Protein AF-A0A9E1USK6-F1 (afdb_monomer_lite)

pLDDT: mean 81.8, std 14.6, range [41.97, 98.38]

Structure (mmCIF, N/CA/C/O backbone):
data_AF-A0A9E1USK6-F1
#
_entry.id   AF-A0A9E1USK6-F1
#
loop_
_atom_site.group_PDB
_atom_site.id
_atom_site.type_symbol
_atom_site.label_atom_id
_atom_site.label_alt_id
_atom_site.label_comp_id
_atom_site.label_asym_id
_atom_site.label_entity_id
_atom_site.label_seq_id
_atom_site.pdbx_PDB_ins_code
_atom_site.Cartn_x
_atom_site.Cartn_y
_atom_site.Cartn_z
_atom_site.occupancy
_atom_site.B_iso_or_equiv
_atom_site.auth_seq_id
_atom_site.auth_comp_id
_atom_site.auth_asym_id
_atom_site.auth_atom_id
_atom_site.pdbx_PDB_model_num
ATOM 1 N N . MET A 1 1 ? -12.932 9.651 -9.137 1.00 64.38 1 MET A N 1
ATOM 2 C CA . MET A 1 1 ? -11.648 9.084 -8.687 1.00 64.38 1 MET A CA 1
ATOM 3 C C . MET A 1 1 ? -11.483 9.570 -7.269 1.00 64.38 1 MET A C 1
ATOM 5 O O . MET A 1 1 ? -11.614 10.764 -7.058 1.00 64.38 1 MET A O 1
ATOM 9 N N . GLU A 1 2 ? -11.344 8.671 -6.304 1.00 73.81 2 GLU A N 1
ATOM 10 C CA . GLU A 1 2 ? -11.172 9.073 -4.908 1.00 73.81 2 GLU A CA 1
ATOM 11 C C . GLU A 1 2 ? -9.752 9.616 -4.701 1.00 73.81 2 GLU A C 1
ATOM 13 O O . GLU A 1 2 ? -8.791 9.009 -5.178 1.00 73.81 2 GLU A O 1
ATOM 18 N N . LEU A 1 3 ? -9.613 10.760 -4.025 1.00 76.88 3 LEU A N 1
ATOM 19 C CA . LEU A 1 3 ? -8.311 11.343 -3.710 1.00 76.88 3 LEU A CA 1
ATOM 20 C C . LEU A 1 3 ? -7.957 11.038 -2.256 1.00 76.88 3 LEU A C 1
ATOM 22 O O . LEU A 1 3 ? -8.640 11.481 -1.329 1.00 76.88 3 LEU A O 1
ATOM 26 N N . ALA A 1 4 ? -6.865 10.301 -2.073 1.00 83.94 4 ALA A N 1
ATOM 27 C CA . ALA A 1 4 ? -6.374 9.900 -0.767 1.00 83.94 4 ALA A CA 1
ATOM 28 C C . ALA A 1 4 ? -5.006 10.513 -0.453 1.00 83.94 4 ALA A C 1
ATOM 30 O O . ALA A 1 4 ? -4.193 10.752 -1.348 1.00 83.94 4 ALA A O 1
ATOM 31 N N . ILE A 1 5 ? -4.739 10.715 0.835 1.00 83.75 5 ILE A N 1
ATOM 32 C CA . ILE A 1 5 ? -3.437 11.143 1.348 1.00 83.75 5 ILE A CA 1
ATOM 33 C C . ILE A 1 5 ? -2.832 10.067 2.238 1.00 83.75 5 ILE A C 1
ATOM 35 O O . ILE A 1 5 ? -3.554 9.422 2.989 1.00 83.75 5 ILE A O 1
ATOM 39 N N . TYR A 1 6 ? -1.513 9.880 2.179 1.00 87.56 6 TYR A N 1
ATOM 40 C CA . TYR A 1 6 ? -0.821 8.865 2.969 1.00 87.56 6 TYR A CA 1
ATOM 41 C C . TYR A 1 6 ? 0.127 9.477 4.006 1.00 87.56 6 TYR A C 1
ATOM 43 O O . TYR A 1 6 ? 1.028 10.246 3.669 1.00 87.56 6 TYR A O 1
ATOM 51 N N . PHE A 1 7 ? -0.039 9.065 5.265 1.00 88.06 7 PHE A N 1
ATOM 52 C CA . PHE A 1 7 ? 0.834 9.421 6.379 1.00 88.06 7 PHE A CA 1
ATOM 53 C C . PHE A 1 7 ? 1.391 8.191 7.083 1.00 88.06 7 PHE A C 1
ATOM 55 O O . PHE A 1 7 ? 0.659 7.320 7.550 1.00 88.06 7 PHE A O 1
ATOM 62 N N . ALA A 1 8 ? 2.714 8.172 7.235 1.00 87.94 8 ALA A N 1
ATOM 63 C CA . ALA A 1 8 ? 3.407 7.044 7.843 1.00 87.94 8 ALA A CA 1
ATOM 64 C C . ALA A 1 8 ? 3.422 7.087 9.386 1.00 87.94 8 ALA A C 1
ATOM 66 O O . ALA A 1 8 ? 3.765 6.111 10.051 1.00 87.94 8 ALA A O 1
ATOM 67 N N . ASN A 1 9 ? 3.125 8.243 9.984 1.00 88.12 9 ASN A N 1
ATOM 68 C CA . ASN A 1 9 ? 3.148 8.443 11.431 1.00 88.12 9 ASN A CA 1
ATOM 69 C C . ASN A 1 9 ? 2.201 9.569 11.855 1.00 88.12 9 ASN A C 1
ATOM 71 O O . ASN A 1 9 ? 1.920 10.490 11.087 1.00 88.12 9 ASN A O 1
ATOM 75 N N . LEU A 1 10 ? 1.757 9.506 13.112 1.00 91.19 10 LEU A N 1
ATOM 76 C CA . LEU A 1 10 ? 0.788 10.447 13.668 1.00 91.19 10 LEU A CA 1
ATOM 77 C C . LEU A 1 10 ? 1.328 11.880 13.729 1.00 91.19 10 LEU A C 1
ATOM 79 O O . LEU A 1 10 ? 0.587 12.821 13.476 1.00 91.19 10 LEU A O 1
ATOM 83 N N . LYS A 1 11 ? 2.622 12.063 14.017 1.00 88.56 11 LYS A N 1
ATOM 84 C CA . LYS A 1 11 ? 3.222 13.398 14.140 1.00 88.56 11 LYS A CA 1
ATOM 85 C C . LYS A 1 11 ? 3.038 14.229 12.867 1.00 88.56 11 LYS A C 1
ATOM 87 O O . LYS A 1 11 ? 2.693 15.397 12.969 1.00 88.56 11 LYS A O 1
ATOM 92 N N . GLN A 1 12 ? 3.280 13.639 11.696 1.00 83.75 12 GLN A N 1
ATOM 93 C CA . GLN A 1 12 ? 3.087 14.324 10.415 1.00 83.75 12 GLN A CA 1
ATOM 94 C C . GLN A 1 12 ? 1.608 14.550 10.100 1.00 83.75 12 GLN A C 1
ATOM 96 O O . GLN A 1 12 ? 1.265 15.602 9.578 1.00 83.75 12 GLN A O 1
ATOM 101 N N . LEU A 1 13 ? 0.736 13.599 10.450 1.00 87.25 13 LEU A N 1
ATOM 102 C CA . LEU A 1 13 ? -0.708 13.751 10.262 1.00 87.25 13 LEU A CA 1
ATOM 103 C C . LEU A 1 13 ? -1.281 14.906 11.096 1.00 87.25 13 LEU A C 1
ATOM 105 O O . LEU A 1 13 ? -2.103 15.669 10.606 1.00 87.25 13 LEU A O 1
ATOM 109 N N . LEU A 1 14 ? -0.839 15.054 12.348 1.00 88.00 14 LEU A N 1
ATOM 110 C CA . LEU A 1 14 ? -1.281 16.142 13.227 1.00 88.00 14 LEU A CA 1
ATOM 111 C C . LEU A 1 14 ? -0.764 17.521 12.789 1.00 88.00 14 LEU A C 1
ATOM 113 O O . LEU A 1 14 ? -1.289 18.532 13.248 1.00 88.00 14 LEU A O 1
ATOM 117 N N . ASP A 1 15 ? 0.232 17.558 11.904 1.00 85.38 15 ASP A N 1
ATOM 118 C CA . ASP A 1 15 ? 0.774 18.765 11.274 1.00 85.38 15 ASP A CA 1
ATOM 119 C C . ASP A 1 15 ? 0.405 18.803 9.779 1.00 85.38 15 ASP A C 1
ATOM 121 O O . ASP A 1 15 ? 1.242 19.052 8.910 1.00 85.38 15 ASP A O 1
ATOM 125 N N . LEU A 1 16 ? -0.861 18.478 9.478 1.00 81.00 16 LEU A N 1
ATOM 126 C CA . LEU A 1 16 ? -1.381 18.305 8.118 1.00 81.00 16 LEU A CA 1
ATOM 127 C C . LEU A 1 16 ? -1.096 19.515 7.220 1.00 81.00 16 LEU A C 1
ATOM 129 O O . LEU A 1 16 ? -0.681 19.330 6.079 1.00 81.00 16 LEU A O 1
ATOM 133 N N . ASP A 1 17 ? -1.286 20.733 7.733 1.00 76.50 17 ASP A N 1
ATOM 134 C CA . ASP A 1 17 ? -1.092 21.973 6.972 1.00 76.50 17 ASP A CA 1
ATOM 135 C C . ASP A 1 17 ? 0.367 22.158 6.528 1.00 76.50 17 ASP A C 1
ATOM 137 O O . ASP A 1 17 ? 0.623 22.529 5.382 1.00 76.50 17 ASP A O 1
ATOM 141 N N . GLU A 1 18 ? 1.335 21.882 7.409 1.00 74.69 18 GLU A N 1
ATOM 142 C CA . GLU A 1 18 ? 2.756 21.964 7.058 1.00 74.69 18 GLU A CA 1
ATOM 143 C C . GLU A 1 18 ? 3.176 20.776 6.186 1.00 74.69 18 GLU A C 1
ATOM 145 O O . GLU A 1 18 ? 3.949 20.946 5.246 1.00 74.69 18 GLU A O 1
ATOM 150 N N . ALA A 1 19 ? 2.642 19.577 6.437 1.00 69.06 19 ALA A N 1
ATOM 151 C CA . ALA A 1 19 ? 2.951 18.396 5.637 1.00 69.06 19 ALA A CA 1
ATOM 152 C C . ALA A 1 19 ? 2.415 18.482 4.199 1.00 69.06 19 ALA A C 1
ATOM 154 O O . ALA A 1 19 ? 3.025 17.930 3.283 1.00 69.06 19 ALA A O 1
ATOM 155 N N . LEU A 1 20 ? 1.293 19.178 4.000 1.00 71.94 20 LEU A N 1
ATOM 156 C CA . LEU A 1 20 ? 0.706 19.462 2.691 1.00 71.94 20 LEU A CA 1
ATOM 157 C C . LEU A 1 20 ? 1.194 20.764 2.066 1.00 71.94 20 LEU A C 1
ATOM 159 O O . LEU A 1 20 ? 0.768 21.109 0.962 1.00 71.94 20 LEU A O 1
ATOM 163 N N . ARG A 1 21 ? 2.080 21.493 2.745 1.00 68.81 21 ARG A N 1
ATOM 164 C CA . ARG A 1 21 ? 2.586 22.761 2.246 1.00 68.81 21 ARG A CA 1
ATOM 165 C C . ARG A 1 21 ? 3.324 22.544 0.921 1.00 68.81 21 ARG A C 1
ATOM 167 O O . ARG A 1 21 ? 4.337 21.839 0.900 1.00 68.81 21 ARG A O 1
ATOM 174 N N . PRO A 1 22 ? 2.879 23.183 -0.178 1.00 62.03 22 PRO A N 1
ATOM 175 C CA . PRO A 1 22 ? 3.572 23.081 -1.451 1.00 62.03 22 PRO A CA 1
ATOM 176 C C . PRO A 1 22 ? 5.008 23.579 -1.301 1.00 62.03 22 PRO A C 1
ATOM 178 O O . PRO A 1 22 ? 5.254 24.667 -0.767 1.00 62.03 22 PRO A O 1
ATOM 181 N N . LEU A 1 23 ? 5.965 22.779 -1.768 1.00 58.44 23 LEU A N 1
ATOM 182 C CA . LEU A 1 23 ? 7.347 23.222 -1.877 1.00 58.44 23 LEU A CA 1
ATOM 183 C C . LEU A 1 23 ? 7.447 24.166 -3.071 1.00 58.44 23 LEU A C 1
ATOM 185 O O . LEU A 1 23 ? 7.167 23.758 -4.193 1.00 58.44 23 LEU A O 1
ATOM 189 N N . ASP A 1 24 ? 7.873 25.406 -2.834 1.00 61.78 24 ASP A N 1
ATOM 190 C CA . ASP A 1 24 ? 8.200 26.339 -3.911 1.00 61.78 24 ASP A CA 1
ATOM 191 C C . ASP A 1 24 ? 9.522 25.891 -4.565 1.00 61.78 24 ASP A C 1
ATOM 193 O O . ASP A 1 24 ? 10.572 25.978 -3.914 1.00 61.78 24 ASP A O 1
ATOM 197 N N . PRO A 1 25 ? 9.518 25.410 -5.822 1.00 57.12 25 PRO A N 1
ATOM 198 C CA . PRO A 1 25 ? 10.731 24.944 -6.487 1.00 57.12 25 PRO A CA 1
ATOM 199 C C . PRO A 1 25 ? 11.792 26.043 -6.613 1.00 57.12 25 PRO A C 1
ATOM 201 O O . PRO A 1 25 ? 12.984 25.736 -6.558 1.00 57.12 25 PRO A O 1
ATOM 204 N N . ASP A 1 26 ? 11.376 27.311 -6.716 1.00 59.81 26 ASP A N 1
ATOM 205 C CA . ASP A 1 26 ? 12.274 28.467 -6.805 1.00 59.81 26 ASP A CA 1
ATOM 206 C C . ASP A 1 26 ? 12.936 28.785 -5.454 1.00 59.81 26 ASP A C 1
ATOM 208 O O . ASP A 1 26 ? 13.985 29.434 -5.396 1.00 59.81 26 ASP A O 1
ATOM 212 N N . SER A 1 27 ? 12.361 28.283 -4.358 1.00 64.88 27 SER A N 1
ATOM 213 C CA . SER A 1 27 ? 12.917 28.392 -3.008 1.00 64.88 27 SER A CA 1
ATOM 214 C C . SER A 1 27 ? 13.934 27.294 -2.672 1.00 64.88 27 SER A C 1
ATOM 216 O O . SER A 1 27 ? 14.682 27.427 -1.698 1.00 64.88 27 SER A O 1
ATOM 218 N N . ILE A 1 28 ? 14.005 26.222 -3.474 1.00 61.50 28 ILE A N 1
ATOM 219 C CA . ILE A 1 28 ? 14.947 25.118 -3.261 1.00 61.50 28 ILE A CA 1
ATOM 220 C C . ILE A 1 28 ? 16.349 25.581 -3.687 1.00 61.50 28 ILE A C 1
ATOM 222 O O . ILE A 1 28 ? 16.568 25.886 -4.862 1.00 61.50 28 ILE A O 1
ATOM 226 N N . PRO A 1 29 ? 17.348 25.604 -2.780 1.00 70.19 29 PRO A N 1
ATOM 227 C CA . PRO A 1 29 ? 18.692 26.041 -3.131 1.00 70.19 29 PRO A CA 1
ATOM 228 C C . PRO A 1 29 ? 19.253 25.264 -4.327 1.00 70.19 29 PRO A C 1
ATOM 230 O O . PRO A 1 29 ? 19.199 24.033 -4.367 1.00 70.19 29 PRO A O 1
ATOM 233 N N . SER A 1 30 ? 19.864 25.970 -5.279 1.00 59.97 30 SER A N 1
ATOM 234 C CA . SER A 1 30 ? 20.355 25.381 -6.535 1.00 59.97 30 SER A CA 1
ATOM 235 C C . SER A 1 30 ? 21.334 24.218 -6.336 1.00 59.97 30 SER A C 1
ATOM 237 O O . SER A 1 30 ? 21.394 23.315 -7.170 1.00 59.97 30 SER A O 1
ATOM 239 N N . PHE A 1 31 ? 22.067 24.185 -5.218 1.00 55.50 31 PHE A N 1
ATOM 240 C CA . PHE A 1 31 ? 22.953 23.071 -4.873 1.00 55.50 31 PHE A CA 1
ATOM 241 C C . PHE A 1 31 ? 22.193 21.811 -4.425 1.00 55.50 31 PHE A C 1
ATOM 243 O O . PHE A 1 31 ? 22.635 20.716 -4.757 1.00 55.50 31 PHE A O 1
ATOM 250 N N . ILE A 1 32 ? 21.050 21.944 -3.734 1.00 56.50 32 ILE A N 1
ATOM 251 C CA . ILE A 1 32 ? 20.154 20.822 -3.397 1.00 56.50 32 ILE A CA 1
ATOM 252 C C . ILE A 1 32 ? 19.552 20.281 -4.691 1.00 56.50 32 ILE A C 1
ATOM 254 O O . ILE A 1 32 ? 19.639 19.088 -4.952 1.00 56.50 32 ILE A O 1
ATOM 258 N N . SER A 1 33 ? 19.044 21.168 -5.551 1.00 54.78 33 SER A N 1
ATOM 259 C CA . SER A 1 33 ? 18.540 20.793 -6.876 1.00 54.78 33 SER A CA 1
ATOM 260 C C . SER A 1 33 ? 19.613 20.058 -7.703 1.00 54.78 33 SER A C 1
ATOM 262 O O . SER A 1 33 ? 19.383 18.989 -8.260 1.00 54.78 33 SER A O 1
ATOM 264 N N . THR A 1 34 ? 20.853 20.547 -7.683 1.00 53.12 34 THR A N 1
ATOM 265 C CA . THR A 1 34 ? 21.971 19.908 -8.391 1.00 53.12 34 THR A CA 1
ATOM 266 C C . THR A 1 34 ? 22.370 18.549 -7.792 1.00 53.12 34 THR A C 1
ATOM 268 O O . THR A 1 34 ? 22.679 17.623 -8.539 1.00 53.12 34 THR A O 1
ATOM 271 N N . LEU A 1 35 ? 22.365 18.401 -6.464 1.00 53.50 35 LEU A N 1
ATOM 272 C CA . LEU A 1 35 ? 22.691 17.141 -5.782 1.00 53.50 35 LEU A CA 1
ATOM 273 C C . LEU A 1 35 ? 21.604 16.076 -5.952 1.00 53.50 35 LEU A C 1
ATOM 275 O O . LEU A 1 35 ? 21.936 14.903 -6.090 1.00 53.50 35 LEU A O 1
ATOM 279 N N . VAL A 1 36 ? 20.331 16.477 -5.956 1.00 51.84 36 VAL A N 1
ATOM 280 C CA . VAL A 1 36 ? 19.191 15.559 -6.080 1.00 51.84 36 VAL A CA 1
ATOM 281 C C . VAL A 1 36 ? 18.953 15.158 -7.541 1.00 51.84 36 VAL A C 1
ATOM 283 O O . VAL A 1 36 ? 18.634 14.004 -7.809 1.00 51.84 36 VAL A O 1
ATOM 286 N N . PHE A 1 37 ? 19.132 16.071 -8.504 1.00 50.69 37 PHE A N 1
ATOM 287 C CA . PHE A 1 37 ? 18.618 15.861 -9.865 1.00 50.69 37 PHE A CA 1
ATOM 288 C C . PHE A 1 37 ? 19.678 15.679 -10.958 1.00 50.69 37 PHE A C 1
ATOM 290 O O . PHE A 1 37 ? 19.332 15.221 -12.044 1.00 50.69 37 PHE A O 1
ATOM 297 N N . ASN A 1 38 ? 20.953 16.019 -10.731 1.00 43.56 38 ASN A N 1
ATOM 298 C CA . ASN A 1 38 ? 21.864 16.260 -11.861 1.00 43.56 38 ASN A CA 1
ATOM 299 C C . ASN A 1 38 ? 22.753 15.071 -12.274 1.00 43.56 38 ASN A C 1
ATOM 301 O O . ASN A 1 38 ? 23.464 15.188 -13.264 1.00 43.56 38 ASN A O 1
ATOM 305 N N . ASN A 1 39 ? 22.738 13.933 -11.563 1.00 44.75 39 ASN A N 1
ATOM 306 C CA . ASN A 1 39 ? 23.635 12.807 -11.889 1.00 44.75 39 ASN A CA 1
ATOM 307 C C . ASN A 1 39 ? 23.088 11.391 -11.650 1.00 44.75 39 ASN A C 1
ATOM 309 O O . ASN A 1 39 ? 23.822 10.431 -11.886 1.00 44.75 39 ASN A O 1
ATOM 313 N N . ASP A 1 40 ? 21.835 11.222 -11.220 1.00 46.69 40 ASP A N 1
ATOM 314 C CA . ASP A 1 40 ? 21.296 9.888 -10.951 1.00 46.69 40 ASP A CA 1
ATOM 315 C C . ASP A 1 40 ? 20.187 9.501 -11.938 1.00 46.69 40 ASP A C 1
ATOM 317 O O . ASP A 1 40 ? 19.266 10.257 -12.237 1.00 46.69 40 ASP A O 1
ATOM 321 N N . THR A 1 41 ? 20.272 8.276 -12.443 1.00 41.97 41 THR A N 1
ATOM 322 C CA . THR A 1 41 ? 19.227 7.586 -13.208 1.00 41.97 41 THR A CA 1
ATOM 323 C C . THR A 1 41 ? 17.892 7.455 -12.462 1.00 41.97 41 THR A C 1
ATOM 325 O O . THR A 1 41 ? 16.868 7.269 -13.117 1.00 41.97 41 THR A O 1
ATOM 328 N N . SER A 1 42 ? 17.886 7.591 -11.131 1.00 44.62 42 SER A N 1
ATOM 329 C CA . SER A 1 42 ? 16.682 7.711 -10.290 1.00 44.62 42 SER A CA 1
ATOM 330 C C . SER A 1 42 ? 15.973 9.072 -10.419 1.00 44.62 42 SER A C 1
ATOM 332 O O . SER A 1 42 ? 14.820 9.206 -10.012 1.00 44.62 42 SER A O 1
ATOM 334 N N . SER A 1 43 ? 16.596 10.073 -11.062 1.00 53.12 43 SER A N 1
ATOM 335 C CA . SER A 1 43 ? 15.990 11.393 -11.315 1.00 53.12 43 SER A CA 1
ATOM 336 C C . SER A 1 43 ? 14.630 11.308 -12.008 1.00 53.12 43 SER A C 1
ATOM 338 O O . SER A 1 43 ? 13.783 12.160 -11.775 1.00 53.12 43 SER A O 1
ATOM 340 N N . ARG A 1 44 ? 14.369 10.266 -12.810 1.00 51.84 44 ARG A N 1
ATOM 341 C CA . ARG A 1 44 ? 13.060 10.039 -13.445 1.00 51.84 44 ARG A CA 1
ATOM 342 C C . ARG A 1 44 ? 11.933 9.781 -12.446 1.00 51.84 44 ARG A C 1
ATOM 344 O O . ARG A 1 44 ? 10.821 10.215 -12.713 1.00 51.84 44 ARG A O 1
ATOM 351 N N . GLU A 1 45 ? 12.198 9.125 -11.318 1.00 49.28 45 GLU A N 1
ATOM 352 C CA . GLU A 1 45 ? 11.194 8.940 -10.259 1.00 49.28 45 GLU A CA 1
ATOM 353 C C . GLU A 1 45 ? 10.949 10.243 -9.500 1.00 49.28 45 GLU A C 1
ATOM 355 O O . GLU A 1 45 ? 9.817 10.569 -9.171 1.00 49.28 45 GLU A O 1
ATOM 360 N N . TYR A 1 46 ? 11.986 11.059 -9.315 1.00 53.28 46 TYR A N 1
ATOM 361 C CA . TYR A 1 46 ? 11.826 12.412 -8.789 1.00 53.28 46 TYR A CA 1
ATOM 362 C C . TYR A 1 46 ? 11.056 13.337 -9.741 1.00 53.28 46 TYR A C 1
ATOM 364 O O . TYR A 1 46 ? 10.196 14.093 -9.297 1.00 53.28 46 TYR A O 1
ATOM 372 N N . TYR A 1 47 ? 11.308 13.255 -11.049 1.00 54.38 47 TYR A N 1
ATOM 373 C CA . TYR A 1 47 ? 10.479 13.918 -12.054 1.00 54.38 47 TYR A CA 1
ATOM 374 C C . TYR A 1 47 ? 9.053 13.375 -12.029 1.00 54.38 47 TYR A C 1
ATOM 376 O O . TYR A 1 47 ? 8.128 14.169 -12.100 1.00 54.38 47 TYR A O 1
ATOM 384 N N . ALA A 1 48 ? 8.855 12.064 -11.876 1.00 53.34 48 ALA A N 1
ATOM 385 C CA . ALA A 1 48 ? 7.525 11.490 -11.703 1.00 53.34 48 ALA A CA 1
ATOM 386 C C . ALA A 1 48 ? 6.842 12.039 -10.442 1.00 53.34 48 ALA A C 1
ATOM 388 O O . ALA A 1 48 ? 5.661 12.345 -10.503 1.00 53.34 48 ALA A O 1
ATOM 389 N N . ASN A 1 49 ? 7.580 12.262 -9.350 1.00 55.53 49 ASN A N 1
ATOM 390 C CA . ASN A 1 49 ? 7.057 12.898 -8.142 1.00 55.53 49 ASN A CA 1
ATOM 391 C C . ASN A 1 49 ? 6.654 14.359 -8.376 1.00 55.53 49 ASN A C 1
ATOM 393 O O . ASN A 1 49 ? 5.568 14.753 -7.968 1.00 55.53 49 ASN A O 1
ATOM 397 N N . LEU A 1 50 ? 7.488 15.155 -9.052 1.00 58.59 50 LEU A N 1
ATOM 398 C CA . LEU A 1 50 ? 7.160 16.546 -9.393 1.00 58.59 50 LEU A CA 1
ATOM 399 C C . LEU A 1 50 ? 5.990 16.635 -10.381 1.00 58.59 50 LEU A C 1
ATOM 401 O O . LEU A 1 50 ? 5.111 17.475 -10.221 1.00 58.59 50 LEU A O 1
ATOM 405 N N . VAL A 1 51 ? 5.951 15.745 -11.373 1.00 59.75 51 VAL A N 1
ATOM 406 C CA . VAL A 1 51 ? 4.857 15.645 -12.347 1.00 59.75 51 VAL A CA 1
ATOM 407 C C . VAL A 1 51 ? 3.579 15.147 -11.679 1.00 59.75 51 VAL A C 1
ATOM 409 O O . VAL A 1 51 ? 2.511 15.627 -12.028 1.00 59.75 51 VAL A O 1
ATOM 412 N N . ALA A 1 52 ? 3.660 14.233 -10.709 1.00 61.78 52 ALA A N 1
ATOM 413 C CA . ALA A 1 52 ? 2.507 13.785 -9.935 1.00 61.78 52 ALA A CA 1
ATOM 414 C C . ALA A 1 52 ? 1.947 14.920 -9.073 1.00 61.78 52 ALA A C 1
ATOM 416 O O . ALA A 1 52 ? 0.735 15.092 -9.065 1.00 61.78 52 ALA A O 1
ATOM 417 N N . ILE A 1 53 ? 2.798 15.732 -8.427 1.00 64.00 53 ILE A N 1
ATOM 418 C CA . ILE A 1 53 ? 2.359 16.946 -7.713 1.00 64.00 53 ILE A CA 1
ATOM 419 C C . ILE A 1 53 ? 1.677 17.912 -8.682 1.00 64.00 53 ILE A C 1
ATOM 421 O O . ILE A 1 53 ? 0.542 18.303 -8.438 1.00 64.00 53 ILE A O 1
ATOM 425 N N . GLN A 1 54 ? 2.326 18.259 -9.798 1.00 62.84 54 GLN A N 1
ATOM 426 C CA . GLN A 1 54 ? 1.753 19.178 -10.789 1.00 62.84 54 GLN A CA 1
ATOM 427 C C . GLN A 1 54 ? 0.440 18.649 -11.364 1.00 62.84 54 GLN A C 1
ATOM 429 O O . GLN A 1 54 ? -0.525 19.392 -11.497 1.00 62.84 54 GLN A O 1
ATOM 434 N N . TRP A 1 55 ? 0.374 17.352 -11.664 1.00 69.25 55 TRP A N 1
ATOM 435 C CA . TRP A 1 55 ? -0.855 16.714 -12.108 1.00 69.25 55 TRP A CA 1
ATOM 436 C C . TRP A 1 55 ? -1.924 16.756 -11.021 1.00 69.25 55 TRP A C 1
ATOM 438 O O . TRP A 1 55 ? -3.075 17.016 -11.341 1.00 69.25 55 TRP A O 1
ATOM 448 N N . PHE A 1 56 ? -1.573 16.537 -9.754 1.00 67.00 56 PHE A N 1
ATOM 449 C CA . PHE A 1 56 ? -2.513 16.600 -8.639 1.00 67.00 56 PHE A CA 1
ATOM 450 C C . PHE A 1 56 ? -3.059 18.024 -8.463 1.00 67.00 56 PHE A C 1
ATOM 452 O O . PHE A 1 56 ? -4.268 18.202 -8.332 1.00 67.00 56 PHE A O 1
ATOM 459 N N . GLU A 1 57 ? -2.208 19.047 -8.550 1.00 66.75 57 GLU A N 1
ATOM 460 C CA . GLU A 1 57 ? -2.599 20.464 -8.534 1.00 66.75 57 GLU A CA 1
ATOM 461 C C . GLU A 1 57 ? -3.498 20.824 -9.728 1.00 66.75 57 GLU A C 1
ATOM 463 O O . GLU A 1 57 ? -4.562 21.427 -9.567 1.00 66.75 57 GLU A O 1
ATOM 468 N N . GLU A 1 58 ? -3.120 20.421 -10.942 1.00 68.44 58 GLU A N 1
ATOM 469 C CA . GLU A 1 58 ? -3.928 20.632 -12.144 1.00 68.44 58 GLU A CA 1
ATOM 470 C C . GLU A 1 58 ? -5.254 19.866 -12.079 1.00 68.44 58 GLU A C 1
ATOM 472 O O . GLU A 1 58 ? -6.294 20.378 -12.491 1.00 68.44 58 GLU A O 1
ATOM 477 N N . HIS A 1 59 ? -5.250 18.641 -11.560 1.00 70.25 59 HIS A N 1
ATOM 478 C CA . HIS A 1 59 ? -6.435 17.805 -11.460 1.00 70.25 59 HIS A CA 1
ATOM 479 C C . HIS A 1 59 ? -7.418 18.378 -10.445 1.00 70.25 59 HIS A C 1
ATOM 481 O O . HIS A 1 59 ? -8.572 18.614 -10.800 1.00 70.25 59 HIS A O 1
ATOM 487 N N . THR A 1 60 ? -6.966 18.654 -9.221 1.00 70.50 60 THR A N 1
ATOM 488 C CA . THR A 1 60 ? -7.796 19.230 -8.150 1.00 70.50 60 THR A CA 1
ATOM 489 C C . THR A 1 60 ? -8.328 20.612 -8.529 1.00 70.50 60 THR A C 1
ATOM 491 O O . THR A 1 60 ? -9.512 20.883 -8.343 1.00 70.50 60 THR A O 1
ATOM 494 N N . SER A 1 61 ? -7.517 21.466 -9.165 1.00 72.44 61 SER A N 1
ATOM 495 C CA . SER A 1 61 ? -7.973 22.782 -9.645 1.00 72.44 61 SER A CA 1
ATOM 496 C C . SER A 1 61 ? -8.989 22.703 -10.791 1.00 72.44 61 SER A C 1
ATOM 498 O O . SER A 1 61 ? -9.871 23.557 -10.889 1.00 72.44 61 SER A O 1
ATOM 500 N N . ARG A 1 62 ? -8.895 21.687 -11.660 1.00 74.56 62 ARG A N 1
ATOM 501 C CA . ARG A 1 62 ? -9.820 21.495 -12.790 1.00 74.56 62 ARG A CA 1
ATOM 502 C C . ARG A 1 62 ? -11.123 20.805 -12.412 1.00 74.56 62 ARG A C 1
ATOM 504 O O . ARG A 1 62 ? -12.159 21.144 -12.977 1.00 74.56 62 ARG A O 1
ATOM 511 N N . THR A 1 63 ? -11.056 19.789 -11.559 1.00 74.25 63 THR A N 1
ATOM 512 C CA . THR A 1 63 ? -12.208 18.953 -11.184 1.00 74.25 63 THR A CA 1
ATOM 513 C C . THR A 1 63 ? -12.941 19.498 -9.965 1.00 74.25 63 THR A C 1
ATOM 515 O O . THR A 1 63 ? -14.154 19.337 -9.870 1.00 74.25 63 THR A O 1
ATOM 518 N N . GLY A 1 64 ? -12.229 20.193 -9.073 1.00 70.50 64 GLY A N 1
ATOM 519 C CA . GLY A 1 64 ? -12.735 20.553 -7.753 1.00 70.50 64 GLY A CA 1
ATOM 520 C C . GLY A 1 64 ? -12.806 19.364 -6.791 1.00 70.50 64 GLY A C 1
ATOM 521 O O . GLY A 1 64 ? -13.383 19.515 -5.715 1.00 70.50 64 GLY A O 1
ATOM 522 N N . ASP A 1 65 ? -12.251 18.204 -7.166 1.00 76.62 65 ASP A N 1
ATOM 523 C CA . ASP A 1 65 ? -12.230 17.015 -6.318 1.00 76.62 65 ASP A CA 1
ATOM 524 C C . ASP A 1 65 ? -11.392 17.303 -5.062 1.00 76.62 65 ASP A C 1
ATOM 526 O O . ASP A 1 65 ? -10.253 17.774 -5.137 1.00 76.62 65 ASP A O 1
ATOM 530 N N . ALA A 1 66 ? -11.981 17.046 -3.895 1.00 77.44 66 ALA A N 1
ATOM 531 C CA . ALA A 1 66 ? -11.334 17.221 -2.602 1.00 77.44 66 ALA A CA 1
ATOM 532 C C . ALA A 1 66 ? -10.720 15.901 -2.119 1.00 77.44 66 ALA A C 1
ATOM 534 O O . ALA A 1 66 ? -11.195 14.821 -2.471 1.00 77.44 66 ALA A O 1
ATOM 535 N N . LEU A 1 67 ? -9.690 15.996 -1.270 1.00 82.88 67 LEU A N 1
ATOM 536 C CA . LEU A 1 67 ? -9.236 14.854 -0.477 1.00 82.88 67 LEU A CA 1
ATOM 537 C C . LEU A 1 67 ? -10.414 14.310 0.335 1.00 82.88 67 LEU A C 1
ATOM 539 O O . LEU A 1 67 ? -11.132 15.083 0.974 1.00 82.88 67 LEU A O 1
ATOM 543 N N . SER A 1 68 ? -10.600 12.995 0.296 1.00 90.00 68 SER A N 1
ATOM 544 C CA . SER A 1 68 ? -11.718 12.324 0.959 1.00 90.00 68 SER A CA 1
ATOM 545 C C . SER A 1 68 ? -11.306 11.090 1.748 1.00 90.00 68 SER A C 1
ATOM 547 O O . SER A 1 68 ? -12.160 10.512 2.407 1.00 90.00 68 SER A O 1
ATOM 549 N N . ARG A 1 69 ? -10.030 10.678 1.712 1.00 91.56 69 ARG A N 1
ATOM 550 C CA . ARG A 1 69 ? -9.551 9.473 2.402 1.00 91.56 69 ARG A CA 1
ATOM 551 C C . ARG A 1 69 ? -8.136 9.632 2.957 1.00 91.56 69 ARG A C 1
ATOM 553 O O . ARG A 1 69 ? -7.258 10.205 2.312 1.00 91.56 69 ARG A O 1
ATOM 560 N N . LEU A 1 70 ? -7.903 9.083 4.143 1.00 92.56 70 LEU A N 1
ATOM 561 C CA . LEU A 1 70 ? -6.601 8.968 4.785 1.00 92.56 70 LEU A CA 1
ATOM 562 C C . LEU A 1 70 ? -6.109 7.521 4.722 1.00 92.56 70 LEU A C 1
ATOM 564 O O . LEU A 1 70 ? -6.740 6.620 5.264 1.00 92.56 70 LEU A O 1
ATOM 568 N N . TYR A 1 71 ? -4.922 7.331 4.163 1.00 94.06 71 TYR A N 1
ATOM 569 C CA . TYR A 1 71 ? -4.103 6.142 4.343 1.00 94.06 71 TYR A CA 1
ATOM 570 C C . TYR A 1 71 ? -3.152 6.403 5.515 1.00 94.06 71 TYR A C 1
ATOM 572 O O . TYR A 1 71 ? -2.359 7.347 5.486 1.00 94.06 71 TYR A O 1
ATOM 580 N N . PHE A 1 72 ? -3.209 5.582 6.557 1.00 95.19 72 PHE A N 1
ATOM 581 C CA . PHE A 1 72 ? -2.378 5.749 7.747 1.00 95.19 72 PHE A CA 1
ATOM 582 C C . PHE A 1 72 ? -1.718 4.442 8.161 1.00 95.19 72 PHE A C 1
ATOM 584 O O . PHE A 1 72 ? -2.391 3.431 8.324 1.00 95.19 72 PHE A O 1
ATOM 591 N N . GLY A 1 73 ? -0.407 4.457 8.390 1.00 94.19 73 GLY A N 1
ATOM 592 C CA . GLY A 1 73 ? 0.322 3.289 8.883 1.00 94.19 73 GLY A CA 1
ATOM 593 C C . GLY A 1 73 ? 1.675 3.117 8.213 1.00 94.19 73 GLY A C 1
ATOM 594 O O . GLY A 1 73 ? 2.195 4.040 7.603 1.00 94.19 73 GLY A O 1
ATOM 595 N N . GLN A 1 74 ? 2.276 1.941 8.350 1.00 90.44 74 GLN A N 1
ATOM 596 C CA . GLN A 1 74 ? 3.638 1.699 7.879 1.00 90.44 74 GLN A CA 1
ATOM 597 C C . GLN A 1 74 ? 3.671 0.537 6.914 1.00 90.44 74 GLN A C 1
ATOM 599 O O . GLN A 1 74 ? 3.515 -0.619 7.301 1.00 90.44 74 GLN A O 1
ATOM 604 N N . GLU A 1 75 ? 3.932 0.871 5.657 1.00 89.50 75 GLU A N 1
ATOM 605 C CA . GLU A 1 75 ? 3.936 -0.084 4.559 1.00 89.50 75 GLU A CA 1
ATOM 606 C C . GLU A 1 75 ? 5.217 -0.927 4.481 1.00 89.50 75 GLU A C 1
ATOM 608 O O . GLU A 1 75 ? 5.184 -2.097 4.110 1.00 89.50 75 GLU A O 1
ATOM 613 N N . PHE A 1 76 ? 6.369 -0.355 4.830 1.00 85.44 76 PHE A N 1
ATOM 614 C CA . PHE A 1 76 ? 7.660 -0.967 4.485 1.00 85.44 76 PHE A CA 1
ATOM 615 C C . PHE A 1 76 ? 8.434 -1.536 5.675 1.00 85.44 76 PHE A C 1
ATOM 617 O O . PHE A 1 76 ? 9.387 -2.284 5.467 1.00 85.44 76 PHE A O 1
ATOM 624 N N . CYS A 1 77 ? 8.066 -1.182 6.909 1.00 86.12 77 CYS A N 1
ATOM 625 C CA . CYS A 1 77 ? 8.832 -1.547 8.096 1.00 86.12 77 CYS A CA 1
ATOM 626 C C . CYS A 1 77 ? 7.924 -2.029 9.226 1.00 86.12 77 CYS A C 1
ATOM 628 O O . CYS A 1 77 ? 7.157 -1.251 9.792 1.00 86.12 77 CYS A O 1
ATOM 630 N N . GLU A 1 78 ? 8.088 -3.292 9.618 1.00 88.81 78 GLU A N 1
ATOM 631 C CA . GLU A 1 78 ? 7.346 -3.863 10.741 1.00 88.81 78 GLU A CA 1
ATOM 632 C C . GLU A 1 78 ? 7.736 -3.233 12.089 1.00 88.81 78 GLU A C 1
ATOM 634 O O . GLU A 1 78 ? 6.935 -3.188 13.018 1.00 88.81 78 GLU A O 1
ATOM 639 N N . HIS A 1 79 ? 8.951 -2.706 12.237 1.00 86.00 79 HIS A N 1
ATOM 640 C CA . HIS A 1 79 ? 9.375 -2.057 13.484 1.00 86.00 79 HIS A CA 1
ATOM 641 C C . HIS A 1 79 ? 8.670 -0.720 13.720 1.00 86.00 79 HIS A C 1
ATOM 643 O O . HIS A 1 79 ? 8.528 -0.304 14.864 1.00 86.00 79 HIS A O 1
ATOM 649 N N . LEU A 1 80 ? 8.166 -0.087 12.658 1.00 88.69 80 LEU A N 1
ATOM 650 C CA . LEU A 1 80 ? 7.473 1.195 12.742 1.00 88.69 80 LEU A CA 1
ATOM 651 C C . LEU A 1 80 ? 5.950 1.056 12.864 1.00 88.69 80 LEU A C 1
ATOM 653 O O . LEU A 1 80 ? 5.277 2.082 12.907 1.00 88.69 80 LEU A O 1
ATOM 657 N N . ILE A 1 81 ? 5.405 -0.170 12.922 1.00 93.81 81 ILE A N 1
ATOM 658 C CA . ILE A 1 81 ? 3.961 -0.404 13.099 1.00 93.81 81 ILE A CA 1
ATOM 659 C C . ILE A 1 81 ? 3.428 0.527 14.203 1.00 93.81 81 ILE A C 1
ATOM 661 O O . ILE A 1 81 ? 3.959 0.489 15.318 1.00 93.81 81 ILE A O 1
ATOM 665 N N . PRO A 1 82 ? 2.423 1.374 13.901 1.00 95.75 82 PRO A N 1
ATOM 666 C CA . PRO A 1 82 ? 1.918 2.341 14.864 1.00 95.75 82 PRO A CA 1
ATOM 667 C C . PRO A 1 82 ? 1.306 1.628 16.065 1.00 95.75 82 PRO A C 1
ATOM 669 O O . PRO A 1 82 ? 0.798 0.508 15.946 1.00 95.75 82 PRO A O 1
ATOM 672 N N . SER A 1 83 ? 1.334 2.302 17.212 1.00 96.56 83 SER A N 1
ATOM 673 C CA . SER A 1 83 ? 0.625 1.821 18.392 1.00 96.56 83 SER A CA 1
ATOM 674 C C . SER A 1 83 ? -0.898 1.876 18.175 1.00 96.56 83 SER A C 1
ATOM 676 O O . SER A 1 83 ? -1.370 2.698 17.379 1.00 96.56 83 SER A O 1
ATOM 678 N N . PRO A 1 84 ? -1.689 1.070 18.907 1.00 97.38 84 PRO A N 1
ATOM 679 C CA . PRO A 1 84 ? -3.148 1.162 18.847 1.00 97.38 84 PRO A CA 1
ATOM 680 C C . PRO A 1 84 ? -3.682 2.557 19.222 1.00 97.38 84 PRO A C 1
ATOM 682 O O . PRO A 1 84 ? -4.678 3.015 18.659 1.00 97.38 84 PRO A O 1
ATOM 685 N N . ASP A 1 85 ? -2.990 3.271 20.117 1.00 97.44 85 ASP A N 1
ATOM 686 C CA . ASP A 1 85 ? -3.330 4.645 20.504 1.00 97.44 85 ASP A CA 1
ATOM 687 C C . ASP A 1 85 ? -3.082 5.641 19.363 1.00 97.44 85 ASP A C 1
ATOM 689 O O . ASP A 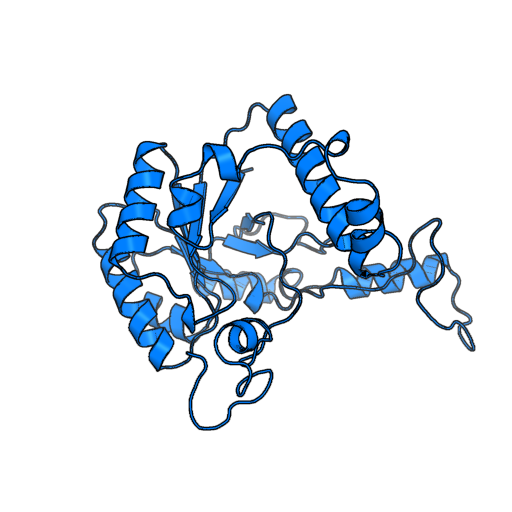1 85 ? -3.907 6.528 19.126 1.00 97.44 85 ASP A O 1
ATOM 693 N N . ASP A 1 86 ? -1.968 5.502 18.635 1.00 97.31 86 ASP A N 1
ATOM 694 C CA . ASP A 1 86 ? -1.685 6.343 17.467 1.00 97.31 86 ASP A CA 1
ATOM 695 C C . ASP A 1 86 ? -2.700 6.094 16.352 1.00 97.31 86 ASP A C 1
ATOM 697 O O . ASP A 1 86 ? -3.177 7.033 15.715 1.00 97.31 86 ASP A O 1
ATOM 701 N N . LEU A 1 87 ? -3.048 4.823 16.140 1.00 97.25 87 LEU A N 1
ATOM 702 C CA . LEU A 1 87 ? -4.033 4.401 15.153 1.00 97.25 87 LEU A CA 1
ATOM 703 C C . LEU A 1 87 ? -5.422 4.965 15.465 1.00 97.25 87 LEU A C 1
ATOM 705 O O . LEU A 1 87 ? -6.070 5.537 14.590 1.00 97.25 87 LEU A O 1
ATOM 709 N N . THR A 1 88 ? -5.841 4.874 16.727 1.00 97.69 88 THR A N 1
ATOM 710 C CA . THR A 1 88 ? -7.105 5.439 17.214 1.00 97.69 88 THR A CA 1
ATOM 711 C C . THR A 1 88 ? -7.154 6.952 17.005 1.00 97.69 88 THR A C 1
ATOM 713 O O . THR A 1 88 ? -8.153 7.489 16.526 1.00 97.69 88 THR A O 1
ATOM 716 N N . GLN A 1 89 ? -6.068 7.659 17.330 1.00 97.75 89 GLN A N 1
ATOM 717 C CA . GLN A 1 89 ? -5.984 9.104 17.119 1.00 97.75 89 GLN A CA 1
ATOM 718 C C . GLN A 1 89 ? -6.054 9.474 15.637 1.00 97.75 89 GLN A C 1
ATOM 720 O O . GLN A 1 89 ? -6.785 10.398 15.282 1.00 97.75 89 GLN A O 1
ATOM 725 N N . ALA A 1 90 ? -5.344 8.747 14.772 1.00 97.31 90 ALA A N 1
ATOM 726 C CA . ALA A 1 90 ? -5.384 8.974 13.332 1.00 97.31 90 ALA A CA 1
ATOM 727 C C . ALA A 1 90 ? -6.792 8.762 12.755 1.00 97.31 90 ALA A C 1
ATOM 729 O O . ALA A 1 90 ? -7.258 9.587 11.969 1.00 97.31 90 ALA A O 1
ATOM 730 N N . TYR A 1 91 ? -7.487 7.709 13.195 1.00 97.62 91 TYR A N 1
ATOM 731 C CA . TYR A 1 91 ? -8.871 7.437 12.812 1.00 97.62 91 TYR A CA 1
ATOM 732 C C . TYR A 1 91 ? -9.808 8.592 13.194 1.00 97.62 91 TYR A C 1
ATOM 734 O O . TYR A 1 91 ? -10.486 9.153 12.334 1.00 97.62 91 TYR A O 1
ATOM 742 N N . TYR A 1 92 ? -9.807 9.026 14.459 1.00 97.00 92 TYR A N 1
ATOM 743 C CA . TYR A 1 92 ? -10.689 10.119 14.882 1.00 97.00 92 TYR A CA 1
ATOM 744 C C . TYR A 1 92 ? -10.325 11.462 14.244 1.00 97.00 92 TYR A C 1
ATOM 746 O O . TYR A 1 92 ? -11.225 12.238 13.923 1.00 97.00 92 TYR A O 1
ATOM 754 N N . TYR A 1 93 ? -9.036 11.735 14.024 1.00 95.25 93 TYR A N 1
ATOM 755 C CA . TYR A 1 93 ? -8.589 12.922 13.294 1.00 95.25 93 TYR A CA 1
ATOM 756 C C . TYR A 1 93 ? -9.135 12.925 11.858 1.00 95.25 93 TYR A C 1
ATOM 758 O O . TYR A 1 93 ? -9.720 13.909 11.414 1.00 95.25 93 TYR A O 1
ATOM 766 N N . CYS A 1 94 ? -9.030 11.793 11.159 1.00 94.12 94 CYS A N 1
ATOM 767 C CA . CYS A 1 94 ? -9.594 11.595 9.825 1.00 94.12 94 CYS A CA 1
ATOM 768 C C . CYS A 1 94 ? -11.116 11.803 9.796 1.00 94.12 94 CYS A C 1
ATOM 770 O O . CYS A 1 94 ? -11.625 12.559 8.965 1.00 94.12 94 CYS A O 1
ATOM 772 N N . ARG A 1 95 ? -11.847 11.232 10.760 1.00 94.88 95 ARG A N 1
ATOM 773 C CA . ARG A 1 95 ? -13.306 11.395 10.841 1.00 94.88 95 ARG A CA 1
ATOM 774 C C . ARG A 1 95 ? -13.739 12.830 11.125 1.00 94.88 95 ARG A C 1
ATOM 776 O O . ARG A 1 95 ? -14.764 13.260 10.603 1.00 94.88 95 ARG A O 1
ATOM 783 N N . GLN A 1 96 ? -12.960 13.605 11.882 1.00 94.25 96 GLN A N 1
ATOM 784 C CA . GLN A 1 96 ? -13.222 15.038 12.083 1.00 94.25 96 GLN A CA 1
ATOM 785 C C . GLN A 1 96 ? -13.135 15.848 10.782 1.00 94.25 96 GLN A C 1
ATOM 787 O O . GLN A 1 96 ? -13.828 16.857 10.652 1.00 94.25 96 GLN A O 1
ATOM 792 N N . LEU A 1 97 ? -12.333 15.394 9.816 1.00 91.44 97 LEU A N 1
ATOM 793 C CA . LEU A 1 97 ? -12.245 15.977 8.474 1.00 91.44 97 LEU A CA 1
ATOM 794 C C . LEU A 1 97 ? -13.362 15.487 7.536 1.00 91.44 97 LEU A C 1
ATOM 796 O O . LEU A 1 97 ? -13.474 15.976 6.414 1.00 91.44 97 LEU A O 1
ATOM 800 N N . GLY A 1 98 ? -14.199 14.544 7.983 1.00 93.50 98 GLY A N 1
ATOM 801 C CA . GLY A 1 98 ? -15.210 13.891 7.150 1.00 93.50 98 GLY A CA 1
ATOM 802 C C . GLY A 1 98 ? -14.608 12.958 6.100 1.00 93.50 98 GLY A C 1
ATOM 803 O O . GLY A 1 98 ? -15.237 12.722 5.073 1.00 93.50 98 GLY A O 1
ATOM 804 N N . TRP A 1 99 ? -13.383 12.479 6.328 1.00 93.69 99 TRP A N 1
ATOM 805 C CA . TRP A 1 99 ? -12.670 11.589 5.416 1.00 93.69 99 TRP A CA 1
ATOM 806 C C . TRP A 1 99 ? -12.845 10.134 5.809 1.00 93.69 99 TRP A C 1
ATOM 808 O O . TRP A 1 99 ? -13.072 9.836 6.982 1.00 93.69 99 TRP A O 1
ATOM 818 N N . ASP A 1 100 ? -12.671 9.255 4.829 1.00 95.25 100 ASP A N 1
ATOM 819 C CA . ASP A 1 100 ? -12.586 7.821 5.017 1.00 95.25 100 ASP A CA 1
ATOM 820 C C . ASP A 1 100 ? -11.218 7.347 5.486 1.00 95.25 100 ASP A C 1
ATOM 822 O O . ASP A 1 100 ? -10.200 7.988 5.227 1.00 95.25 100 ASP A O 1
ATOM 826 N N . PHE A 1 101 ? -11.188 6.208 6.176 1.00 96.69 101 PHE A N 1
ATOM 827 C CA . PHE A 1 101 ? -9.984 5.702 6.813 1.00 96.69 101 PHE A CA 1
ATOM 828 C C . PHE A 1 101 ? -9.521 4.373 6.214 1.00 96.69 101 PHE A C 1
ATOM 830 O O . PHE A 1 101 ? -10.280 3.408 6.111 1.00 96.69 101 PHE A O 1
ATOM 837 N N . THR A 1 102 ? -8.234 4.320 5.883 1.00 96.75 102 THR A N 1
ATOM 838 C CA . THR A 1 102 ? -7.547 3.132 5.386 1.00 96.75 102 THR A CA 1
ATOM 839 C C . THR A 1 102 ? -6.288 2.902 6.220 1.00 96.75 102 THR A C 1
ATOM 841 O O . THR A 1 102 ? -5.373 3.727 6.249 1.00 96.75 102 THR A O 1
ATOM 844 N N . TYR A 1 103 ? -6.213 1.760 6.899 1.00 97.56 103 TYR A N 1
ATOM 845 C CA . TYR A 1 103 ? -5.032 1.353 7.649 1.00 97.56 103 TYR A CA 1
ATOM 846 C C . TYR A 1 103 ? -4.006 0.675 6.739 1.00 97.56 103 TYR A C 1
ATOM 848 O O . TYR A 1 103 ? -4.327 -0.268 6.021 1.00 97.56 103 TYR A O 1
ATOM 856 N N . VAL A 1 104 ? -2.750 1.115 6.784 1.00 95.69 104 VAL A N 1
ATOM 857 C CA . VAL A 1 104 ? -1.669 0.577 5.952 1.00 95.69 104 VAL A CA 1
ATOM 858 C C . VAL A 1 104 ? -0.766 -0.347 6.761 1.00 95.69 104 VAL A C 1
ATOM 860 O O . VAL A 1 104 ? -0.064 0.091 7.678 1.00 95.69 104 VAL A O 1
ATOM 863 N N . SER A 1 105 ? -0.751 -1.630 6.391 1.00 95.19 105 SER A N 1
ATOM 864 C CA . SER A 1 105 ? 0.122 -2.639 6.998 1.00 95.19 105 SER A CA 1
ATOM 865 C C . SER A 1 105 ? 1.408 -2.865 6.200 1.00 95.19 105 SER A C 1
ATOM 867 O O . SER A 1 105 ? 1.484 -2.564 5.007 1.00 95.19 105 SER A O 1
ATOM 869 N N . SER A 1 106 ? 2.411 -3.450 6.853 1.00 91.19 106 SER A N 1
ATOM 870 C CA . SER A 1 106 ? 3.665 -3.898 6.236 1.00 91.19 106 SER A CA 1
ATOM 871 C C . SER A 1 106 ? 3.705 -5.413 6.054 1.00 91.19 106 SER A C 1
ATOM 873 O O . SER A 1 106 ? 2.840 -6.141 6.543 1.00 91.19 106 SER A O 1
ATOM 875 N N . PHE A 1 107 ? 4.745 -5.908 5.376 1.00 88.38 107 PHE A N 1
ATOM 876 C CA . PHE A 1 107 ? 5.151 -7.307 5.528 1.00 88.38 107 PHE A CA 1
ATOM 877 C C . PHE A 1 107 ? 5.416 -7.624 6.997 1.00 88.38 107 PHE A C 1
ATOM 879 O O . PHE A 1 107 ? 6.054 -6.828 7.686 1.00 88.38 107 PHE A O 1
ATOM 886 N N . CYS A 1 108 ? 4.971 -8.793 7.455 1.00 89.06 108 CYS A N 1
ATOM 887 C CA . CYS A 1 108 ? 4.998 -9.119 8.873 1.00 89.06 108 CYS A CA 1
ATOM 888 C C . CYS A 1 108 ? 5.716 -10.445 9.146 1.00 89.06 108 CYS A C 1
ATOM 890 O O . CYS A 1 108 ? 5.489 -11.464 8.499 1.00 89.06 108 CYS A O 1
ATOM 892 N N . THR A 1 109 ? 6.576 -10.446 10.159 1.00 90.25 109 THR A N 1
ATOM 893 C CA . THR A 1 109 ? 6.929 -11.650 10.921 1.00 90.25 109 THR A CA 1
ATOM 894 C C . THR A 1 109 ? 5.783 -12.068 11.850 1.00 90.25 109 THR A C 1
ATOM 896 O O . THR A 1 109 ? 4.827 -11.320 12.037 1.00 90.25 109 THR A O 1
ATOM 899 N N . ASP A 1 110 ? 5.886 -13.237 12.488 1.00 91.69 110 ASP A N 1
ATOM 900 C CA . ASP A 1 110 ? 4.886 -13.690 13.469 1.00 91.69 110 ASP A CA 1
ATOM 901 C C . ASP A 1 110 ? 4.712 -12.693 14.633 1.00 91.69 110 ASP A C 1
ATOM 903 O O . ASP A 1 110 ? 3.595 -12.448 15.085 1.00 91.69 110 ASP A O 1
ATOM 907 N N . GLU A 1 111 ? 5.802 -12.067 15.090 1.00 90.56 111 GLU A N 1
ATOM 908 C CA . GLU A 1 111 ? 5.756 -11.029 16.129 1.00 90.56 111 GLU A CA 1
ATOM 909 C C . GLU A 1 111 ? 5.050 -9.760 15.633 1.00 90.56 111 GLU A C 1
ATOM 911 O O . GLU A 1 111 ? 4.235 -9.165 16.341 1.00 90.56 111 GLU A O 1
ATOM 916 N N . ALA A 1 112 ? 5.326 -9.345 14.396 1.00 92.94 112 ALA A N 1
ATOM 917 C CA . ALA A 1 112 ? 4.630 -8.223 13.786 1.00 92.94 112 ALA A CA 1
ATOM 918 C C . ALA A 1 112 ? 3.145 -8.522 13.547 1.00 92.94 112 ALA A C 1
ATOM 920 O O . ALA A 1 112 ? 2.325 -7.650 13.810 1.00 92.94 112 ALA A O 1
ATOM 921 N N . LEU A 1 113 ? 2.778 -9.745 13.147 1.00 96.38 113 LEU A N 1
ATOM 922 C CA . LEU A 1 113 ? 1.379 -10.161 13.007 1.00 96.38 113 LEU A CA 1
ATOM 923 C C . LEU A 1 113 ? 0.615 -10.047 14.331 1.00 96.38 113 LEU A C 1
ATOM 925 O O . LEU A 1 113 ? -0.529 -9.606 14.318 1.00 96.38 113 LEU A O 1
ATOM 929 N N . ALA A 1 114 ? 1.240 -10.363 15.470 1.00 95.75 114 ALA A N 1
ATOM 930 C CA . ALA A 1 114 ? 0.617 -10.172 16.782 1.00 95.75 114 ALA A CA 1
ATOM 931 C C . ALA A 1 114 ? 0.370 -8.685 17.110 1.00 95.75 114 ALA A C 1
ATOM 933 O O . ALA A 1 114 ? -0.638 -8.341 17.723 1.00 95.75 114 ALA A O 1
ATOM 934 N N . ARG A 1 115 ? 1.261 -7.781 16.679 1.00 96.00 115 ARG A N 1
ATOM 935 C CA . ARG A 1 115 ? 1.036 -6.326 16.795 1.00 96.00 115 ARG A CA 1
ATOM 936 C C . ARG A 1 115 ? -0.052 -5.840 15.838 1.00 96.00 115 ARG A C 1
ATOM 938 O O . ARG A 1 115 ? -0.887 -5.033 16.231 1.00 96.00 115 ARG A O 1
ATOM 945 N N . GLN A 1 116 ? -0.087 -6.370 14.615 1.00 97.44 116 GLN A N 1
ATOM 946 C CA . GLN A 1 116 ? -1.168 -6.093 13.671 1.00 97.44 116 GLN A CA 1
ATOM 947 C C . GLN A 1 116 ? -2.522 -6.553 14.217 1.00 97.44 116 GLN A C 1
ATOM 949 O O . GLN A 1 116 ? -3.491 -5.819 14.102 1.00 97.44 116 GLN A O 1
ATOM 954 N N . GLU A 1 117 ? -2.598 -7.717 14.866 1.00 97.94 117 GLU A N 1
ATOM 955 C CA . GLU A 1 117 ? -3.827 -8.223 15.493 1.00 97.94 117 GLU A CA 1
ATOM 956 C C . GLU A 1 117 ? -4.410 -7.240 16.516 1.00 97.94 117 GLU A C 1
ATOM 958 O O . GLU A 1 117 ? -5.618 -7.022 16.532 1.00 97.94 117 GLU A O 1
ATOM 963 N N . GLN A 1 118 ? -3.560 -6.594 17.323 1.00 97.75 118 GLN A N 1
ATOM 964 C CA . GLN A 1 118 ? -3.993 -5.565 18.277 1.00 97.75 118 GLN A CA 1
ATOM 965 C C . GLN A 1 118 ? -4.585 -4.345 17.564 1.00 97.75 118 GLN A C 1
ATOM 967 O O . GLN A 1 118 ? -5.627 -3.837 17.972 1.00 97.75 118 GLN A O 1
ATOM 972 N N . ASN A 1 119 ? -3.946 -3.902 16.481 1.00 98.00 119 ASN A N 1
ATOM 973 C CA . ASN A 1 119 ? -4.436 -2.796 15.663 1.00 98.00 119 ASN A CA 1
ATOM 974 C C . ASN A 1 119 ? -5.758 -3.145 14.964 1.00 98.00 119 ASN A C 1
ATOM 976 O O . ASN A 1 119 ? -6.692 -2.350 14.998 1.00 98.00 119 ASN A O 1
ATOM 980 N N . LEU A 1 120 ? -5.869 -4.346 14.389 1.00 98.38 120 LEU A N 1
ATOM 981 C CA . LEU A 1 120 ? -7.102 -4.829 13.767 1.00 98.38 120 LEU A CA 1
ATOM 982 C C . LEU A 1 120 ? -8.243 -4.938 14.779 1.00 98.38 120 LEU A C 1
ATOM 984 O O . LEU A 1 120 ? -9.356 -4.558 14.443 1.00 98.38 120 LEU A O 1
ATOM 988 N N . ALA A 1 121 ? -7.978 -5.400 16.004 1.00 98.19 121 ALA A N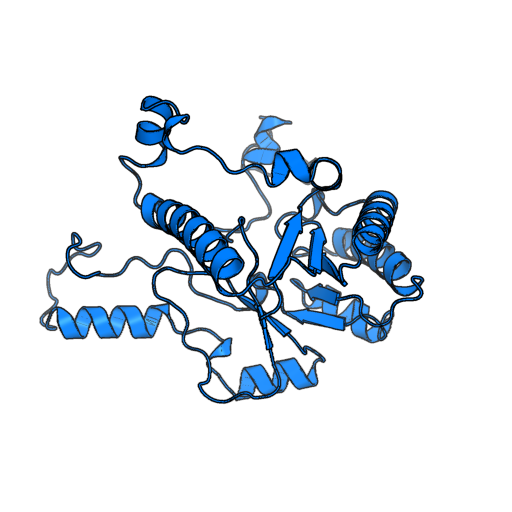 1
ATOM 989 C CA . ALA A 1 121 ? -8.986 -5.459 17.059 1.00 98.19 121 ALA A CA 1
ATOM 990 C C . ALA A 1 121 ? -9.524 -4.066 17.415 1.00 98.19 121 ALA A C 1
ATOM 992 O O . ALA A 1 121 ? -10.731 -3.887 17.517 1.00 98.19 121 ALA A O 1
ATOM 993 N N . VAL A 1 122 ? -8.643 -3.066 17.526 1.00 97.75 122 VAL A N 1
ATOM 994 C CA . VAL A 1 122 ? -9.062 -1.678 17.763 1.00 97.75 122 VAL A CA 1
ATOM 995 C C . VAL A 1 122 ? -9.912 -1.140 16.616 1.00 97.75 122 VAL A C 1
ATOM 997 O O . VAL A 1 122 ? -10.939 -0.525 16.874 1.00 97.75 122 VAL A O 1
ATOM 1000 N N . LEU A 1 123 ? -9.519 -1.380 15.362 1.00 98.00 123 LEU A N 1
ATOM 1001 C CA . LEU A 1 123 ? -10.300 -0.945 14.199 1.00 98.00 123 LEU A CA 1
ATOM 1002 C C . LEU A 1 123 ? -11.652 -1.661 14.112 1.00 98.00 123 LEU A C 1
ATOM 1004 O O . LEU A 1 123 ? -12.656 -1.035 13.811 1.00 98.00 123 LEU A O 1
ATOM 1008 N N . ALA A 1 124 ? -11.676 -2.957 14.408 1.00 97.25 124 ALA A N 1
ATOM 1009 C CA . ALA A 1 124 ? -12.870 -3.793 14.412 1.00 97.25 124 ALA A CA 1
ATOM 1010 C C . ALA A 1 124 ? -13.909 -3.388 15.472 1.00 97.25 124 ALA A C 1
ATOM 1012 O O . ALA A 1 124 ? -15.086 -3.704 15.299 1.00 97.25 124 ALA A O 1
ATOM 1013 N N . ASP A 1 125 ? -13.469 -2.732 16.550 1.00 96.81 125 ASP A N 1
ATOM 1014 C CA . ASP A 1 125 ? -14.322 -2.184 17.608 1.00 96.81 125 ASP A CA 1
ATOM 1015 C C . ASP A 1 125 ? -14.849 -0.771 17.275 1.00 96.81 125 ASP A C 1
ATOM 1017 O O . ASP A 1 125 ? -15.673 -0.229 18.020 1.00 96.81 125 ASP A O 1
ATOM 1021 N N . MET A 1 126 ? -14.390 -0.154 16.177 1.00 95.38 126 MET A N 1
ATOM 1022 C CA . MET A 1 126 ? -14.943 1.112 15.691 1.00 95.38 126 MET A CA 1
ATOM 1023 C C . MET A 1 126 ? -16.315 0.864 15.052 1.00 95.38 126 MET A C 1
ATOM 1025 O O . MET A 1 126 ? -16.513 -0.111 14.335 1.00 95.38 126 MET A O 1
ATOM 1029 N N . ASP A 1 127 ? -17.260 1.775 15.285 1.00 91.00 127 ASP A N 1
ATOM 1030 C CA . ASP A 1 127 ? -18.586 1.770 14.643 1.00 91.00 127 ASP A CA 1
ATOM 1031 C C . ASP A 1 127 ? -18.481 2.321 13.204 1.00 91.00 127 ASP A C 1
ATOM 1033 O O . ASP A 1 127 ? -18.998 3.396 12.897 1.00 91.00 127 ASP A O 1
ATOM 1037 N N . ASP A 1 128 ? -17.690 1.643 12.365 1.00 94.50 128 ASP A N 1
ATOM 1038 C CA . ASP A 1 128 ? -17.396 1.995 10.969 1.00 94.50 128 ASP A CA 1
ATOM 1039 C C . ASP A 1 128 ? -17.100 0.723 10.150 1.00 94.50 128 ASP A C 1
ATOM 1041 O O . ASP A 1 128 ? -16.011 0.148 10.218 1.00 94.50 128 ASP A O 1
ATOM 1045 N N . ASP A 1 129 ? -18.093 0.290 9.370 1.00 92.44 129 ASP A N 1
ATOM 1046 C CA . ASP A 1 129 ? -18.011 -0.887 8.494 1.00 92.44 129 ASP A CA 1
ATOM 1047 C C . ASP A 1 129 ? -17.210 -0.621 7.201 1.00 92.44 129 ASP A C 1
ATOM 1049 O O . ASP A 1 129 ? -16.942 -1.554 6.443 1.00 92.44 129 ASP A O 1
ATOM 1053 N N . ASP A 1 130 ? -16.809 0.628 6.934 1.00 94.62 130 ASP A N 1
ATOM 1054 C CA . ASP A 1 130 ? -16.111 1.041 5.710 1.00 94.62 130 ASP A CA 1
ATOM 1055 C C . ASP A 1 130 ? -14.586 1.156 5.909 1.00 94.62 130 ASP A C 1
ATOM 1057 O O . ASP A 1 130 ? -13.855 1.581 5.004 1.00 94.62 130 ASP A O 1
ATOM 1061 N N . ILE A 1 131 ? -14.069 0.745 7.077 1.00 97.38 131 ILE A N 1
ATOM 1062 C CA . ILE A 1 131 ? -12.627 0.745 7.349 1.00 97.38 131 ILE A CA 1
ATOM 1063 C C . ILE A 1 131 ? -11.922 -0.228 6.407 1.00 97.38 131 ILE A C 1
ATOM 1065 O O . ILE A 1 131 ? -12.167 -1.440 6.400 1.00 97.38 131 ILE A O 1
ATOM 1069 N N . GLU A 1 132 ? -10.980 0.314 5.645 1.00 97.50 132 GLU A N 1
ATOM 1070 C CA . GLU A 1 132 ? -10.108 -0.460 4.774 1.00 97.50 132 GLU A CA 1
ATOM 1071 C C . GLU A 1 132 ? -8.794 -0.814 5.479 1.00 97.50 132 GLU A C 1
ATOM 1073 O O . GLU A 1 132 ? -8.256 -0.044 6.277 1.00 97.50 132 GLU A O 1
ATOM 1078 N N . VAL A 1 133 ? -8.223 -1.967 5.134 1.00 97.88 133 VAL A N 1
ATOM 1079 C CA . VAL A 1 133 ? -6.879 -2.375 5.548 1.00 97.88 133 VAL A CA 1
ATOM 1080 C C . VAL A 1 133 ? -6.082 -2.784 4.318 1.00 97.88 133 VAL A C 1
ATOM 1082 O O . VAL A 1 133 ? -6.387 -3.788 3.674 1.00 97.88 133 VAL A O 1
ATOM 1085 N N . VAL A 1 134 ? -5.019 -2.042 4.012 1.00 96.88 134 VAL A N 1
ATOM 1086 C CA . VAL A 1 134 ? -4.043 -2.424 2.989 1.00 96.88 134 VAL A CA 1
ATOM 1087 C C . VAL A 1 134 ? -3.259 -3.618 3.496 1.00 96.88 134 VAL A C 1
ATOM 1089 O O . VAL A 1 134 ? -2.500 -3.520 4.462 1.00 96.88 134 VAL A O 1
ATOM 1092 N N . VAL A 1 135 ? -3.426 -4.749 2.824 1.00 97.19 135 VAL A N 1
ATOM 1093 C CA . VAL A 1 135 ? -2.791 -6.019 3.135 1.00 97.19 135 VAL A CA 1
ATOM 1094 C C . VAL A 1 135 ? -1.541 -6.188 2.289 1.00 97.19 135 VAL A C 1
ATOM 1096 O O . VAL A 1 135 ? -1.617 -6.418 1.082 1.00 97.19 135 VAL A O 1
ATOM 1099 N N . ASN A 1 136 ? -0.386 -6.140 2.946 1.00 94.75 136 ASN A N 1
ATOM 1100 C CA . ASN A 1 136 ? 0.903 -6.438 2.325 1.00 94.75 136 ASN A CA 1
ATOM 1101 C C . ASN A 1 136 ? 1.457 -7.818 2.716 1.00 94.75 136 ASN A C 1
ATOM 1103 O O . ASN A 1 136 ? 2.539 -8.188 2.276 1.00 94.75 136 ASN A O 1
ATOM 1107 N N . ASP A 1 137 ? 0.711 -8.609 3.491 1.00 94.94 137 ASP A N 1
ATOM 1108 C CA . ASP A 1 137 ? 1.110 -9.946 3.930 1.00 94.94 137 ASP A CA 1
ATOM 1109 C C . ASP A 1 137 ? -0.070 -10.932 3.884 1.00 94.94 137 ASP A C 1
ATOM 1111 O O . ASP A 1 137 ? -1.155 -10.661 4.400 1.00 94.94 137 ASP A O 1
ATOM 1115 N N . TRP A 1 138 ? 0.124 -12.113 3.294 1.00 95.62 138 TRP A N 1
ATOM 1116 C CA . TRP A 1 138 ? -0.938 -13.126 3.201 1.00 95.62 138 TRP A CA 1
ATOM 1117 C C . TRP A 1 138 ? -1.346 -13.704 4.566 1.00 95.62 138 TRP A C 1
ATOM 1119 O O . TRP A 1 138 ? -2.487 -14.137 4.741 1.00 95.62 138 TRP A O 1
ATOM 1129 N N . GLY A 1 139 ? -0.438 -13.710 5.546 1.00 96.56 139 GLY A N 1
ATOM 1130 C CA . GLY A 1 139 ? -0.733 -14.065 6.931 1.00 96.56 139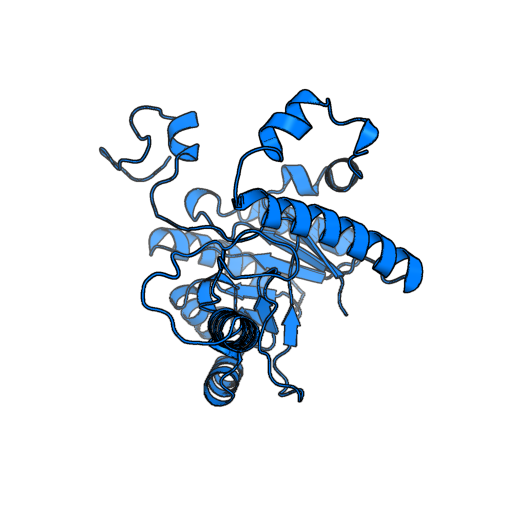 GLY A CA 1
ATOM 1131 C C . GLY A 1 139 ? -1.697 -13.073 7.579 1.00 96.56 139 GLY A C 1
ATOM 1132 O O . GLY A 1 139 ? -2.612 -13.498 8.286 1.00 96.56 139 GLY A O 1
ATOM 1133 N N . LEU A 1 140 ? -1.560 -11.782 7.260 1.00 97.38 140 LEU A N 1
ATOM 1134 C CA . LEU A 1 140 ? -2.483 -10.742 7.707 1.00 97.38 140 LEU A CA 1
ATOM 1135 C C . LEU A 1 140 ? -3.869 -10.904 7.070 1.00 97.38 140 LEU A C 1
ATOM 1137 O O . LEU A 1 140 ? -4.861 -10.874 7.794 1.00 97.38 140 LEU A O 1
ATOM 1141 N N . LEU A 1 141 ? -3.949 -11.178 5.758 1.00 97.94 141 LEU A N 1
ATOM 1142 C CA . LEU A 1 141 ? -5.234 -11.485 5.104 1.00 97.94 141 LEU A CA 1
ATOM 1143 C C . LEU A 1 141 ? -5.949 -12.631 5.824 1.00 97.94 141 LEU A C 1
ATOM 1145 O O . LEU A 1 141 ? -7.129 -12.546 6.162 1.00 97.94 141 LEU A O 1
ATOM 1149 N N . ARG A 1 142 ? -5.212 -13.715 6.082 1.00 97.56 142 ARG A N 1
ATOM 1150 C CA . ARG A 1 142 ? -5.748 -14.895 6.759 1.00 97.56 142 ARG A CA 1
ATOM 1151 C C . ARG A 1 142 ? -6.200 -14.583 8.186 1.00 97.56 142 ARG A C 1
ATOM 1153 O O . ARG A 1 142 ? -7.148 -15.205 8.662 1.00 97.56 142 ARG A O 1
ATOM 1160 N N . LEU A 1 143 ? -5.512 -13.684 8.886 1.00 97.75 143 LEU A N 1
ATOM 1161 C CA . LEU A 1 143 ? -5.909 -13.219 10.212 1.00 97.75 143 LEU A CA 1
ATOM 1162 C C . LEU A 1 143 ? -7.232 -12.445 10.143 1.00 97.75 143 LEU A C 1
ATOM 1164 O O . LEU A 1 143 ? -8.170 -12.807 10.853 1.00 97.75 143 LEU A O 1
ATOM 1168 N N . MET A 1 144 ? -7.332 -11.467 9.238 1.00 97.88 144 MET A N 1
ATOM 1169 C CA . MET A 1 144 ? -8.546 -10.674 9.014 1.00 97.88 144 MET A CA 1
ATOM 1170 C C . MET A 1 144 ? -9.749 -11.560 8.687 1.00 97.88 144 MET A C 1
ATOM 1172 O O . MET A 1 144 ? -10.744 -11.527 9.398 1.00 97.88 144 MET A O 1
ATOM 1176 N N . GLN A 1 145 ? -9.631 -12.454 7.703 1.00 97.38 145 GLN A N 1
ATOM 1177 C CA . GLN A 1 145 ? -10.731 -13.342 7.306 1.00 97.38 145 GLN A CA 1
ATOM 1178 C C . GLN A 1 145 ? -11.239 -14.242 8.447 1.00 97.38 145 GLN A C 1
ATOM 1180 O O . GLN A 1 145 ? -12.390 -14.675 8.433 1.00 97.38 145 GLN A O 1
ATOM 1185 N N . ARG A 1 146 ? -10.383 -14.575 9.423 1.00 97.69 146 ARG A N 1
ATOM 1186 C CA . ARG A 1 146 ? -10.738 -15.470 10.536 1.00 97.69 146 ARG A CA 1
ATOM 1187 C C . ARG A 1 146 ? -11.295 -14.745 11.751 1.00 97.69 146 ARG A C 1
ATOM 1189 O O . ARG A 1 146 ? -12.091 -15.348 12.464 1.00 97.69 146 ARG A O 1
ATOM 1196 N N . GLN A 1 147 ? -10.806 -13.541 12.030 1.00 98.19 147 GLN A N 1
ATOM 1197 C CA . GLN A 1 147 ? -11.056 -12.850 13.297 1.00 98.19 147 GLN A CA 1
ATOM 1198 C C . GLN A 1 147 ? -11.736 -11.491 13.126 1.00 98.19 147 GLN A C 1
ATOM 1200 O O . GLN A 1 147 ? -12.477 -11.083 14.013 1.00 98.19 147 GLN A O 1
ATOM 1205 N N . PHE A 1 148 ? -11.530 -10.830 11.987 1.00 97.62 148 PHE A N 1
ATOM 1206 C CA . PHE A 1 148 ? -12.003 -9.474 11.713 1.00 97.62 148 PHE A CA 1
ATOM 1207 C C . PHE A 1 148 ? -12.681 -9.379 10.329 1.00 97.62 148 PHE A C 1
ATOM 1209 O O . PHE A 1 148 ? -12.249 -8.588 9.489 1.00 97.62 148 PHE A O 1
ATOM 1216 N N . PRO A 1 149 ? -13.703 -10.214 10.038 1.00 96.31 149 PRO A N 1
ATOM 1217 C CA . PRO A 1 149 ? -14.337 -10.272 8.718 1.00 96.31 149 PRO A CA 1
ATOM 1218 C C . PRO A 1 149 ? -15.126 -9.008 8.340 1.00 96.31 149 PRO A C 1
ATOM 1220 O O . PRO A 1 149 ? -15.553 -8.904 7.196 1.00 96.31 149 PRO A O 1
ATOM 1223 N N . GLN A 1 150 ? -15.348 -8.086 9.281 1.00 95.69 150 GLN A N 1
ATOM 1224 C CA . GLN A 1 150 ? -15.979 -6.788 9.034 1.00 95.69 150 GLN A CA 1
ATOM 1225 C C . GLN A 1 150 ? -15.027 -5.754 8.416 1.00 95.69 150 GLN A C 1
ATOM 1227 O O . GLN A 1 150 ? -15.490 -4.759 7.880 1.00 95.69 150 GLN A O 1
ATOM 1232 N N . LEU A 1 151 ? -13.708 -5.965 8.494 1.00 97.75 151 LEU A N 1
ATOM 1233 C CA . LEU A 1 151 ? -12.732 -5.043 7.912 1.00 97.75 151 LEU A CA 1
ATOM 1234 C C . LEU A 1 151 ? -12.533 -5.343 6.425 1.00 97.75 151 LEU A C 1
ATOM 1236 O O . LEU A 1 151 ? -12.418 -6.506 6.028 1.00 97.75 151 LEU A O 1
ATOM 1240 N N . ASN A 1 152 ? -12.406 -4.296 5.613 1.00 97.62 152 ASN A N 1
ATOM 1241 C CA . ASN A 1 152 ? -12.334 -4.426 4.160 1.00 97.62 152 ASN A CA 1
ATOM 1242 C C . ASN A 1 152 ? -10.877 -4.551 3.688 1.00 97.62 152 ASN A C 1
ATOM 1244 O O . ASN A 1 152 ? -10.100 -3.606 3.838 1.00 97.62 152 ASN A O 1
ATOM 1248 N N . PRO A 1 153 ? -10.449 -5.687 3.111 1.00 97.81 153 PRO A N 1
ATOM 1249 C CA . PRO A 1 153 ? -9.074 -5.830 2.661 1.00 97.81 153 PRO A CA 1
ATOM 1250 C C . PRO A 1 153 ? -8.848 -5.106 1.324 1.00 97.81 153 PRO A C 1
ATOM 1252 O O . PRO A 1 153 ? -9.595 -5.272 0.357 1.00 97.81 153 PRO A O 1
ATOM 1255 N N . VAL A 1 154 ? -7.745 -4.366 1.245 1.00 96.81 154 VAL A N 1
ATOM 1256 C CA . VAL A 1 154 ? -7.196 -3.770 0.018 1.00 96.81 154 VAL A CA 1
ATOM 1257 C C . VAL A 1 154 ? -5.884 -4.478 -0.293 1.00 96.81 154 VAL A C 1
ATOM 1259 O O . VAL A 1 154 ? -5.055 -4.656 0.598 1.00 96.81 154 VAL A O 1
ATOM 1262 N N . LEU A 1 155 ? -5.667 -4.931 -1.530 1.00 96.19 155 LEU A N 1
ATOM 1263 C CA . LEU A 1 155 ? -4.399 -5.581 -1.862 1.00 96.19 155 LEU A CA 1
ATOM 1264 C C . LEU A 1 155 ? -3.314 -4.513 -1.947 1.00 96.19 155 LEU A C 1
ATOM 1266 O O . LEU A 1 155 ? -3.318 -3.697 -2.867 1.00 96.19 155 LEU A O 1
ATOM 1270 N N . GLY A 1 156 ? -2.360 -4.559 -1.027 1.00 93.75 156 GLY A N 1
ATOM 1271 C CA . GLY A 1 156 ? -1.248 -3.631 -1.044 1.00 93.75 156 GLY A CA 1
ATOM 1272 C C . GLY A 1 156 ? -0.308 -3.866 -2.219 1.00 93.75 156 GLY A C 1
ATOM 1273 O O . GLY A 1 156 ? -0.074 -4.991 -2.683 1.00 93.75 156 GLY A O 1
ATOM 1274 N N . ARG A 1 157 ? 0.280 -2.771 -2.695 1.00 89.19 157 ARG A N 1
ATOM 1275 C CA . ARG A 1 157 ? 1.190 -2.760 -3.845 1.00 89.19 157 ARG A CA 1
ATOM 1276 C C . ARG A 1 157 ? 2.420 -3.641 -3.650 1.00 89.19 157 ARG A C 1
ATOM 1278 O O . ARG A 1 157 ? 3.017 -4.075 -4.638 1.00 89.19 157 ARG A O 1
ATOM 1285 N N . LEU A 1 158 ? 2.806 -3.990 -2.421 1.00 88.88 158 LEU A N 1
ATOM 1286 C CA . LEU A 1 158 ? 3.926 -4.910 -2.210 1.00 88.88 158 LEU A CA 1
ATOM 1287 C C . LEU A 1 158 ? 3.632 -6.333 -2.707 1.00 88.88 158 LEU A C 1
ATOM 1289 O O . LEU A 1 158 ? 4.559 -7.062 -3.069 1.00 88.88 158 LEU A O 1
ATOM 1293 N N . LEU A 1 159 ? 2.355 -6.710 -2.811 1.00 90.75 159 LEU A N 1
ATOM 1294 C CA . LEU A 1 159 ? 1.924 -8.012 -3.320 1.00 90.75 159 LEU A CA 1
ATOM 1295 C C . LEU A 1 159 ? 1.630 -8.016 -4.831 1.00 90.75 159 LEU A C 1
ATOM 1297 O O . LEU A 1 159 ? 1.537 -9.092 -5.424 1.00 90.75 159 LEU A O 1
ATOM 1301 N N . SER A 1 160 ? 1.560 -6.856 -5.497 1.00 83.25 160 SER A N 1
ATOM 1302 C CA . SER A 1 160 ? 1.160 -6.751 -6.916 1.00 83.25 160 SER A CA 1
ATOM 1303 C C . SER A 1 160 ? 2.231 -7.200 -7.932 1.00 83.25 160 SER A C 1
ATOM 1305 O O . SER A 1 160 ? 1.974 -7.240 -9.140 1.00 83.25 160 SER A O 1
ATOM 1307 N N . LYS A 1 161 ? 3.434 -7.598 -7.478 1.00 81.69 161 LYS A N 1
ATOM 1308 C CA . LYS A 1 161 ? 4.597 -7.999 -8.312 1.00 81.69 161 LYS A CA 1
ATOM 1309 C C . LYS A 1 161 ? 4.910 -7.028 -9.463 1.00 81.69 161 LYS A C 1
ATOM 1311 O O . LYS A 1 161 ? 5.493 -7.421 -10.473 1.00 81.69 161 LYS A O 1
ATOM 1316 N N . GLN A 1 162 ? 4.524 -5.767 -9.312 1.00 86.75 162 GLN A N 1
ATOM 1317 C CA . GLN A 1 162 ? 4.782 -4.719 -10.284 1.00 86.75 162 GLN A CA 1
ATOM 1318 C C . GLN A 1 162 ? 6.292 -4.526 -10.473 1.00 86.75 162 GLN A C 1
ATOM 1320 O O . GLN A 1 162 ? 7.055 -4.505 -9.499 1.00 86.75 162 GLN A O 1
ATOM 1325 N N . LYS A 1 163 ? 6.728 -4.383 -11.731 1.00 84.38 163 LYS A N 1
ATOM 1326 C CA . LYS A 1 163 ? 8.098 -3.974 -12.050 1.00 84.38 163 LYS A CA 1
ATOM 1327 C C . LYS A 1 163 ? 8.240 -2.490 -11.752 1.00 84.38 163 LYS A C 1
ATOM 1329 O O . LYS A 1 163 ? 7.391 -1.684 -12.109 1.00 84.38 163 LYS A O 1
ATOM 1334 N N . ARG A 1 164 ? 9.311 -2.168 -11.042 1.00 78.12 164 ARG A N 1
ATOM 1335 C CA . ARG A 1 164 ? 9.635 -0.821 -10.579 1.00 78.12 164 ARG A CA 1
ATOM 1336 C C . ARG A 1 164 ? 11.046 -0.513 -11.036 1.00 78.12 164 ARG A C 1
ATOM 1338 O O . ARG A 1 164 ? 11.828 -1.446 -11.236 1.00 78.12 164 ARG A O 1
ATOM 1345 N N . LEU A 1 165 ? 11.365 0.763 -11.230 1.00 73.81 165 LEU A N 1
ATOM 1346 C CA . LEU A 1 165 ? 12.681 1.197 -11.713 1.00 73.81 165 LEU A CA 1
ATOM 1347 C C . LEU A 1 165 ? 13.061 0.614 -13.091 1.00 73.81 165 LEU A C 1
ATOM 1349 O O . LEU A 1 165 ? 14.240 0.382 -13.385 1.00 73.81 165 LEU A O 1
ATOM 1353 N N . GLY A 1 166 ? 12.072 0.375 -13.958 1.00 73.56 166 GLY A N 1
ATOM 1354 C CA . GLY A 1 166 ? 12.297 -0.102 -15.315 1.00 73.56 166 GLY A CA 1
ATOM 1355 C C . GLY A 1 166 ? 13.173 0.866 -16.112 1.00 73.56 166 GLY A C 1
ATOM 1356 O O . GLY A 1 166 ? 12.801 2.007 -16.378 1.00 73.56 166 GLY A O 1
ATOM 1357 N N . ARG A 1 167 ? 14.356 0.416 -16.546 1.00 76.12 167 ARG A N 1
ATOM 1358 C CA . ARG A 1 167 ? 15.178 1.177 -17.496 1.00 76.12 167 ARG A CA 1
ATOM 1359 C C . ARG A 1 167 ? 14.781 0.799 -18.914 1.00 76.12 167 ARG A C 1
ATOM 1361 O O . ARG A 1 167 ? 15.088 -0.297 -19.375 1.00 76.12 167 ARG A O 1
ATOM 1368 N N . TYR A 1 168 ? 14.143 1.727 -19.614 1.00 76.81 168 TYR A N 1
ATOM 1369 C CA . TYR A 1 168 ? 13.757 1.549 -21.008 1.00 76.81 168 TYR A CA 1
ATOM 1370 C C . TYR A 1 168 ? 14.122 2.754 -21.862 1.00 76.81 168 TYR A C 1
ATOM 1372 O O . TYR A 1 168 ? 14.343 3.872 -21.380 1.00 76.81 168 TYR A O 1
ATOM 1380 N N . THR A 1 169 ? 14.202 2.482 -23.157 1.00 75.50 169 THR A N 1
ATOM 1381 C CA . THR A 1 169 ? 14.435 3.477 -24.193 1.00 75.50 169 THR A CA 1
ATOM 1382 C C . THR A 1 169 ? 13.207 4.370 -24.280 1.00 75.50 169 THR A C 1
ATOM 1384 O O . THR A 1 169 ? 12.117 3.896 -24.591 1.00 75.50 169 THR A O 1
ATOM 1387 N N . SER A 1 170 ? 13.359 5.664 -24.012 1.00 69.12 170 SER A N 1
ATOM 1388 C CA . SER A 1 170 ? 12.306 6.652 -24.257 1.00 69.12 170 SER A CA 1
ATOM 1389 C C . SER A 1 170 ? 12.693 7.561 -25.417 1.00 69.12 170 SER A C 1
ATOM 1391 O O . SER A 1 170 ? 13.881 7.771 -25.680 1.00 69.12 170 SER A O 1
ATOM 1393 N N . VAL A 1 171 ? 11.685 8.133 -26.079 1.00 67.50 171 VAL A N 1
ATOM 1394 C CA . VAL A 1 171 ? 11.879 9.124 -27.145 1.00 67.50 171 VAL A CA 1
ATOM 1395 C C . VAL A 1 171 ? 12.774 10.250 -26.611 1.00 67.50 171 VAL A C 1
ATOM 1397 O O . VAL A 1 171 ? 12.540 10.752 -25.512 1.00 67.50 171 VAL A O 1
ATOM 1400 N N . ASN A 1 172 ? 13.815 10.610 -27.365 1.00 66.06 172 ASN A N 1
ATOM 1401 C CA . ASN A 1 172 ? 14.795 11.653 -27.021 1.00 66.06 172 ASN A CA 1
ATOM 1402 C C . ASN A 1 172 ? 15.678 11.384 -25.782 1.00 66.06 172 ASN A C 1
ATOM 1404 O O . ASN A 1 172 ? 16.216 12.328 -25.208 1.00 66.06 172 ASN A O 1
ATOM 1408 N N . SER A 1 173 ? 15.866 10.127 -25.365 1.00 61.78 173 SER A N 1
ATOM 1409 C CA . SER A 1 173 ? 16.806 9.778 -24.287 1.00 61.78 173 SER A CA 1
ATOM 1410 C C . SER A 1 173 ? 17.993 8.953 -24.778 1.00 61.78 173 SER A C 1
ATOM 1412 O O . SER A 1 173 ? 17.910 8.254 -25.786 1.00 61.78 173 SER A O 1
ATOM 1414 N N . LEU A 1 174 ? 19.111 9.026 -24.049 1.00 67.00 174 LEU A N 1
ATOM 1415 C CA . LEU A 1 174 ? 20.228 8.111 -24.259 1.00 67.00 174 LEU A CA 1
ATOM 1416 C C . LEU A 1 174 ? 19.793 6.676 -23.952 1.00 67.00 174 LEU A C 1
ATOM 1418 O O . LEU A 1 174 ? 19.054 6.415 -23.002 1.00 67.00 174 LEU A O 1
ATOM 1422 N N . TRP A 1 175 ? 20.302 5.745 -24.749 1.00 69.06 175 TRP A N 1
ATOM 1423 C CA . TRP A 1 175 ? 20.032 4.324 -24.598 1.00 69.06 175 TRP A CA 1
ATOM 1424 C C . TRP A 1 175 ? 20.558 3.805 -23.257 1.00 69.06 175 TRP A C 1
ATOM 1426 O O . TRP A 1 175 ? 21.764 3.889 -23.013 1.00 69.06 175 TRP A O 1
ATOM 1436 N N . PRO A 1 176 ? 19.710 3.199 -22.408 1.00 69.25 176 PRO A N 1
ATOM 1437 C CA . PRO A 1 176 ? 20.166 2.631 -21.143 1.00 69.25 176 PRO A CA 1
ATOM 1438 C C . PRO A 1 176 ? 20.800 1.237 -21.306 1.00 69.25 176 PRO A C 1
ATOM 1440 O O . PRO A 1 176 ? 21.126 0.601 -20.306 1.00 69.25 176 PRO A O 1
ATOM 1443 N N . ILE A 1 177 ? 20.941 0.737 -22.541 1.00 74.25 177 ILE A N 1
ATOM 1444 C CA . ILE A 1 177 ? 21.376 -0.631 -22.847 1.00 74.25 177 ILE A CA 1
ATOM 1445 C C . ILE A 1 177 ? 22.480 -0.669 -23.905 1.00 74.25 177 ILE A C 1
ATOM 1447 O O . ILE A 1 177 ? 22.545 0.168 -24.805 1.00 74.25 177 ILE A O 1
ATOM 1451 N N . ASN A 1 178 ? 23.319 -1.701 -23.824 1.00 80.25 178 ASN A N 1
ATOM 1452 C CA . ASN A 1 178 ? 24.255 -2.047 -24.886 1.00 80.25 178 ASN A CA 1
ATOM 1453 C C . ASN A 1 178 ? 23.490 -2.694 -26.054 1.00 80.25 178 ASN A C 1
ATOM 1455 O O . ASN A 1 178 ? 22.704 -3.615 -25.845 1.00 80.25 178 ASN A O 1
ATOM 1459 N N . ARG A 1 179 ? 23.728 -2.213 -27.278 1.00 80.69 179 ARG A N 1
ATOM 1460 C CA . ARG A 1 179 ? 23.068 -2.692 -28.503 1.00 80.69 179 ARG A CA 1
ATOM 1461 C C . ARG A 1 179 ? 23.917 -3.653 -29.335 1.00 80.69 179 ARG A C 1
ATOM 1463 O O . ARG A 1 179 ? 23.484 -4.065 -30.407 1.00 80.69 179 ARG A O 1
ATOM 1470 N N . ASN A 1 180 ? 25.119 -4.002 -28.884 1.00 86.12 180 ASN A N 1
ATOM 1471 C CA . ASN A 1 180 ? 25.991 -4.923 -29.603 1.00 86.12 180 ASN A CA 1
ATOM 1472 C C . ASN A 1 180 ? 25.278 -6.268 -29.792 1.00 86.12 180 ASN A C 1
ATOM 1474 O O . ASN A 1 180 ? 24.951 -6.943 -28.820 1.00 86.12 180 ASN A O 1
ATOM 1478 N N . GLY A 1 181 ? 25.048 -6.646 -31.050 1.00 85.75 181 GLY A N 1
ATOM 1479 C CA . GLY A 1 181 ? 24.339 -7.877 -31.406 1.00 85.75 181 GLY A CA 1
ATOM 1480 C C . GLY A 1 181 ? 22.810 -7.766 -31.447 1.00 85.75 181 GLY A C 1
ATOM 1481 O O . GLY A 1 181 ? 22.156 -8.787 -31.629 1.00 85.75 181 GLY A O 1
ATOM 1482 N N . LEU A 1 182 ? 22.228 -6.568 -31.300 1.00 86.94 182 LEU A N 1
ATOM 1483 C CA . LEU A 1 182 ? 20.793 -6.347 -31.502 1.00 86.94 182 LEU A CA 1
ATOM 1484 C C . LEU A 1 182 ? 20.518 -5.859 -32.930 1.00 86.94 182 LEU A C 1
ATOM 1486 O O . LEU A 1 182 ? 20.911 -4.753 -33.299 1.00 86.94 182 LEU A O 1
ATOM 1490 N N . GLU A 1 183 ? 19.803 -6.669 -33.710 1.00 90.31 183 GLU A N 1
ATOM 1491 C CA . GLU A 1 183 ? 19.352 -6.327 -35.072 1.00 90.31 183 GLU A CA 1
ATOM 1492 C C . GLU A 1 183 ? 17.946 -5.704 -35.095 1.00 90.31 183 GLU A C 1
ATOM 1494 O O . GLU A 1 183 ? 17.523 -5.144 -36.105 1.00 90.31 183 GLU A O 1
ATOM 1499 N N . THR A 1 184 ? 17.217 -5.783 -33.978 1.00 88.31 184 THR A N 1
ATOM 1500 C CA . THR A 1 184 ? 15.854 -5.262 -33.843 1.00 88.31 184 THR A CA 1
ATOM 1501 C C . THR A 1 184 ? 15.820 -3.740 -34.045 1.00 88.31 184 THR A C 1
ATOM 1503 O O . THR A 1 184 ? 16.621 -3.029 -33.422 1.00 88.31 184 THR A O 1
ATOM 1506 N N . PRO A 1 185 ? 14.892 -3.218 -34.871 1.00 89.00 185 PRO A N 1
ATOM 1507 C CA . PRO A 1 185 ? 14.678 -1.783 -35.012 1.00 89.00 185 PRO A CA 1
ATOM 1508 C C . PRO A 1 185 ? 14.396 -1.102 -33.669 1.00 89.00 185 PRO A C 1
ATOM 1510 O O . PRO A 1 185 ? 13.831 -1.692 -32.751 1.00 89.00 185 PRO A O 1
ATOM 1513 N N . GLU A 1 186 ? 14.781 0.168 -33.559 1.00 82.50 186 GLU A N 1
ATOM 1514 C CA . GLU A 1 186 ? 14.651 0.953 -32.324 1.00 82.50 186 GLU A CA 1
ATOM 1515 C C . GLU A 1 186 ? 13.215 1.022 -31.808 1.00 82.50 186 GLU A C 1
ATOM 1517 O O . GLU A 1 186 ? 12.975 0.820 -30.618 1.00 82.50 186 GLU A O 1
ATOM 1522 N N . GLU A 1 187 ? 12.269 1.270 -32.709 1.00 86.12 187 GLU A N 1
ATOM 1523 C CA . GLU A 1 187 ? 10.861 1.377 -32.349 1.00 86.12 187 GLU A CA 1
ATOM 1524 C C . GLU A 1 187 ? 10.325 0.047 -31.806 1.00 86.12 187 GLU A C 1
ATOM 1526 O O . GLU A 1 187 ? 9.713 0.022 -30.741 1.00 86.12 187 GLU A O 1
ATOM 1531 N N . ASP A 1 188 ? 10.654 -1.070 -32.455 1.00 89.44 188 ASP A N 1
ATOM 1532 C CA . ASP A 1 188 ? 10.250 -2.403 -32.001 1.00 89.44 188 ASP A CA 1
ATOM 1533 C C . ASP A 1 188 ? 10.888 -2.752 -30.649 1.00 89.44 188 ASP A C 1
ATOM 1535 O O . ASP A 1 188 ? 10.230 -3.296 -29.761 1.00 89.44 188 ASP A O 1
ATOM 1539 N N . LEU A 1 189 ? 12.162 -2.397 -30.443 1.00 87.44 189 LEU A N 1
ATOM 1540 C CA . LEU A 1 189 ? 12.843 -2.605 -29.166 1.00 87.44 189 LEU A CA 1
ATOM 1541 C C . LEU A 1 189 ? 12.161 -1.822 -28.039 1.00 87.44 189 LEU A C 1
ATOM 1543 O O . LEU A 1 189 ? 11.955 -2.362 -26.952 1.00 87.44 189 LEU A O 1
ATOM 1547 N N . ARG A 1 190 ? 11.777 -0.571 -28.307 1.00 85.25 190 ARG A N 1
ATOM 1548 C CA . ARG A 1 190 ? 11.046 0.277 -27.364 1.00 85.25 190 ARG A CA 1
ATOM 1549 C C . ARG A 1 190 ? 9.683 -0.314 -27.015 1.00 85.25 190 ARG A C 1
ATOM 1551 O O . ARG A 1 190 ? 9.348 -0.379 -25.834 1.00 85.25 190 ARG A O 1
ATOM 1558 N N . GLN A 1 191 ? 8.916 -0.764 -28.006 1.00 88.38 191 GLN A N 1
ATOM 1559 C CA . GLN A 1 191 ? 7.614 -1.393 -27.767 1.00 88.38 191 GLN A CA 1
ATOM 1560 C C . GLN A 1 191 ? 7.753 -2.679 -26.952 1.00 88.38 191 GLN A C 1
ATOM 1562 O O . GLN A 1 191 ? 7.018 -2.871 -25.987 1.00 88.38 191 GLN A O 1
ATOM 1567 N N . ASN A 1 192 ? 8.750 -3.509 -27.260 1.00 89.94 192 ASN A N 1
ATOM 1568 C CA . ASN A 1 192 ? 9.029 -4.729 -26.504 1.00 89.94 192 ASN A CA 1
ATOM 1569 C C . ASN A 1 192 ? 9.414 -4.431 -25.047 1.00 89.94 192 ASN A C 1
ATOM 1571 O O . ASN A 1 192 ? 8.943 -5.108 -24.134 1.00 89.94 192 ASN A O 1
ATOM 1575 N N . GLN A 1 193 ? 10.239 -3.404 -24.810 1.00 88.62 193 GLN A N 1
ATOM 1576 C CA . GLN A 1 193 ? 10.588 -2.958 -23.458 1.00 88.62 193 GLN A CA 1
ATOM 1577 C C . GLN A 1 193 ? 9.356 -2.474 -22.691 1.00 88.62 193 GLN A C 1
ATOM 1579 O O . GLN A 1 193 ? 9.146 -2.901 -21.559 1.00 88.62 193 GLN A O 1
ATOM 1584 N N . LEU A 1 194 ? 8.528 -1.622 -23.303 1.00 88.12 194 LEU A N 1
ATOM 1585 C CA . LEU A 1 194 ? 7.305 -1.122 -22.677 1.00 88.12 194 LEU A CA 1
ATOM 1586 C C . LEU A 1 194 ? 6.325 -2.254 -22.372 1.00 88.12 194 LEU A C 1
ATOM 1588 O O . LEU A 1 194 ? 5.832 -2.326 -21.253 1.00 88.12 194 LEU A O 1
ATOM 1592 N N . ALA A 1 195 ? 6.085 -3.161 -23.319 1.00 90.12 195 ALA A N 1
ATOM 1593 C CA . ALA A 1 195 ? 5.222 -4.319 -23.106 1.00 90.12 195 ALA A CA 1
ATOM 1594 C C . ALA A 1 195 ? 5.711 -5.171 -21.927 1.00 90.12 195 ALA A C 1
ATOM 1596 O O . ALA A 1 195 ? 4.923 -5.544 -21.064 1.00 90.12 195 ALA A O 1
ATOM 1597 N N . ALA A 1 196 ? 7.021 -5.422 -21.842 1.00 89.31 196 ALA A N 1
ATOM 1598 C CA . ALA A 1 196 ? 7.594 -6.201 -20.754 1.00 89.31 196 ALA A CA 1
ATOM 1599 C C . ALA A 1 196 ? 7.542 -5.483 -19.397 1.00 89.31 196 ALA A C 1
ATOM 1601 O O . ALA A 1 196 ? 7.395 -6.152 -18.376 1.00 89.31 196 ALA A O 1
ATOM 1602 N N . LEU A 1 197 ? 7.721 -4.162 -19.349 1.00 88.38 197 LEU A N 1
ATOM 1603 C CA . LEU A 1 197 ? 7.765 -3.400 -18.095 1.00 88.38 197 LEU A CA 1
ATOM 1604 C C . LEU A 1 197 ? 6.376 -3.048 -17.554 1.00 88.38 197 LEU A C 1
ATOM 1606 O O . LEU A 1 197 ? 6.186 -3.068 -16.344 1.00 88.38 197 LEU A O 1
ATOM 1610 N N . ARG A 1 198 ? 5.405 -2.803 -18.442 1.00 90.31 198 ARG A N 1
ATOM 1611 C CA . ARG A 1 198 ? 3.996 -2.562 -18.089 1.00 90.31 198 ARG A CA 1
ATOM 1612 C C . ARG A 1 198 ? 3.284 -3.803 -17.571 1.00 90.31 198 ARG A C 1
ATOM 1614 O O . ARG A 1 198 ? 2.229 -3.680 -16.952 1.00 90.31 198 ARG A O 1
ATOM 1621 N N . ASP A 1 199 ? 3.811 -4.982 -17.889 1.00 88.69 199 ASP A N 1
ATOM 1622 C CA . ASP A 1 199 ? 3.218 -6.251 -17.498 1.00 88.69 199 ASP A CA 1
ATOM 1623 C C . ASP A 1 199 ? 3.254 -6.431 -15.976 1.00 88.69 199 ASP A C 1
ATOM 1625 O O . ASP A 1 199 ? 4.303 -6.328 -15.331 1.00 88.69 199 ASP A O 1
ATOM 1629 N N . THR A 1 200 ? 2.087 -6.722 -15.409 1.00 89.12 200 THR A N 1
ATOM 1630 C CA . THR A 1 200 ? 1.904 -6.962 -13.980 1.00 89.12 200 THR A CA 1
ATOM 1631 C C . THR A 1 200 ? 1.035 -8.189 -13.773 1.00 89.12 200 THR A C 1
ATOM 1633 O O . THR A 1 200 ? 0.262 -8.582 -14.646 1.00 89.12 200 THR A O 1
ATOM 1636 N N . SER A 1 201 ? 1.092 -8.767 -12.570 1.00 90.25 201 SER A N 1
ATOM 1637 C CA . SER A 1 201 ? 0.156 -9.837 -12.202 1.00 90.25 201 SER A CA 1
ATOM 1638 C C . SER A 1 201 ? -1.312 -9.408 -12.352 1.00 90.25 201 SER A C 1
ATOM 1640 O O . SER A 1 201 ? -2.157 -10.233 -12.691 1.00 90.25 201 SER A O 1
ATOM 1642 N N . LEU A 1 202 ? -1.599 -8.110 -12.197 1.00 92.00 202 LEU A N 1
ATOM 1643 C CA . LEU A 1 202 ? -2.926 -7.512 -12.330 1.00 92.00 202 LEU A CA 1
ATOM 1644 C C . LEU A 1 202 ? -3.423 -7.416 -13.778 1.00 92.00 202 LEU A C 1
ATOM 1646 O O . LEU A 1 202 ? -4.599 -7.136 -13.966 1.00 92.00 202 LEU A O 1
ATOM 1650 N N . ALA A 1 203 ? -2.594 -7.665 -14.795 1.00 90.31 203 ALA A N 1
ATOM 1651 C CA . ALA A 1 203 ? -3.064 -7.791 -16.178 1.00 90.31 203 ALA A CA 1
ATOM 1652 C C . ALA A 1 203 ? -3.804 -9.122 -16.421 1.00 90.31 203 ALA A C 1
ATOM 1654 O O . ALA A 1 203 ? -4.534 -9.266 -17.400 1.00 90.31 203 ALA A O 1
ATOM 1655 N N . ASN A 1 204 ? -3.610 -10.114 -15.543 1.00 90.88 204 ASN A N 1
ATOM 1656 C CA . ASN A 1 204 ? -4.206 -11.435 -15.680 1.00 90.88 204 ASN A CA 1
ATOM 1657 C C . ASN A 1 204 ? -5.637 -11.463 -15.091 1.00 90.88 204 ASN A C 1
ATOM 1659 O O . ASN A 1 204 ? -5.788 -11.326 -13.872 1.00 90.88 204 ASN A O 1
ATOM 1663 N N . PRO A 1 205 ? -6.686 -11.710 -15.903 1.00 91.38 205 PRO A N 1
ATOM 1664 C CA . PRO A 1 205 ? -8.070 -11.731 -15.428 1.00 91.38 205 PRO A CA 1
ATOM 1665 C C . PRO A 1 205 ? -8.355 -12.871 -14.441 1.00 91.38 205 PRO A C 1
ATOM 1667 O O . PRO A 1 205 ? -9.202 -12.716 -13.561 1.00 91.38 205 PRO A O 1
ATOM 1670 N N . ASP A 1 206 ? -7.642 -13.998 -14.541 1.00 93.19 206 ASP A N 1
ATOM 1671 C CA . ASP A 1 206 ? -7.766 -15.086 -13.572 1.00 93.19 206 ASP A CA 1
ATOM 1672 C C . ASP A 1 206 ? -7.249 -14.641 -12.207 1.00 93.19 206 ASP A C 1
ATOM 1674 O O . ASP A 1 206 ? -7.940 -14.814 -11.212 1.00 93.19 206 ASP A O 1
ATOM 1678 N N . TYR A 1 207 ? -6.089 -13.980 -12.158 1.00 93.62 207 TYR A N 1
ATOM 1679 C CA . TYR A 1 207 ? -5.540 -13.472 -10.899 1.00 93.62 207 TYR A CA 1
ATOM 1680 C C . TYR A 1 207 ? -6.477 -12.456 -10.238 1.00 93.62 207 TYR A C 1
ATOM 1682 O O . TYR A 1 207 ? -6.741 -12.545 -9.044 1.00 93.62 207 TYR A O 1
ATOM 1690 N N . ARG A 1 208 ? -7.047 -11.529 -11.014 1.00 94.00 208 ARG A N 1
ATOM 1691 C CA . ARG A 1 208 ? -8.022 -10.555 -10.498 1.00 94.00 208 ARG A CA 1
ATOM 1692 C C . ARG A 1 208 ? -9.305 -11.211 -9.990 1.00 94.00 208 ARG A C 1
ATOM 1694 O O . ARG A 1 208 ? -9.881 -10.746 -9.010 1.00 94.00 208 ARG A O 1
ATOM 1701 N N . ARG A 1 209 ? -9.766 -12.292 -10.631 1.00 94.81 209 ARG A N 1
ATOM 1702 C CA . ARG A 1 209 ? -10.889 -13.093 -10.122 1.00 94.81 209 ARG A CA 1
ATOM 1703 C C . ARG A 1 209 ? -10.543 -13.725 -8.774 1.00 94.81 209 ARG A C 1
ATOM 1705 O O . ARG A 1 209 ? -11.322 -13.554 -7.846 1.00 94.81 209 ARG A O 1
ATOM 1712 N N . GLU A 1 210 ? -9.381 -14.364 -8.646 1.00 95.88 210 GLU A N 1
ATOM 1713 C CA . GLU A 1 210 ? -8.934 -14.953 -7.372 1.00 95.88 210 GLU A CA 1
ATOM 1714 C C . GLU A 1 210 ? -8.839 -13.894 -6.260 1.00 95.88 210 GLU A C 1
ATOM 1716 O O . GLU A 1 210 ? -9.267 -14.132 -5.135 1.00 95.88 210 GLU A O 1
ATOM 1721 N N . LEU A 1 211 ? -8.339 -12.689 -6.564 1.00 96.50 211 LEU A N 1
ATOM 1722 C CA . LEU A 1 211 ? -8.302 -11.587 -5.596 1.00 96.50 211 LEU A CA 1
ATOM 1723 C C . LEU A 1 211 ? -9.705 -11.201 -5.103 1.00 96.50 211 LEU A C 1
ATOM 1725 O O . LEU A 1 211 ? -9.912 -11.039 -3.902 1.00 96.50 211 LEU A O 1
ATOM 1729 N N . ARG A 1 212 ? -10.688 -11.112 -6.003 1.00 96.25 212 ARG A N 1
ATOM 1730 C CA . ARG A 1 212 ? -12.080 -10.836 -5.612 1.00 96.25 212 ARG A CA 1
ATOM 1731 C C . ARG A 1 212 ? -12.682 -11.967 -4.781 1.00 96.25 212 ARG A C 1
ATOM 1733 O O . ARG A 1 212 ? -13.374 -11.697 -3.807 1.00 96.25 212 ARG A O 1
ATOM 1740 N N . GLU A 1 213 ? -12.393 -13.222 -5.118 1.00 96.31 213 GLU A N 1
ATOM 1741 C CA . GLU A 1 213 ? -12.828 -14.385 -4.329 1.00 96.31 213 GLU A CA 1
ATOM 1742 C C . GLU A 1 213 ? -12.204 -14.406 -2.923 1.00 96.31 213 GLU A C 1
ATOM 1744 O O . GLU A 1 213 ? -12.834 -14.867 -1.972 1.00 96.31 213 GLU A O 1
ATOM 1749 N N . LEU A 1 214 ? -11.003 -13.841 -2.767 1.00 96.62 214 LEU A N 1
ATOM 1750 C CA . LEU A 1 214 ? -10.354 -13.615 -1.472 1.00 96.62 214 LEU A CA 1
ATOM 1751 C C . LEU A 1 214 ? -10.919 -12.412 -0.692 1.00 96.62 214 LEU A C 1
ATOM 1753 O O . LEU A 1 214 ? -10.522 -12.203 0.456 1.00 96.62 214 LEU A O 1
ATOM 1757 N N . GLY A 1 215 ? -11.848 -11.654 -1.279 1.00 95.94 215 GLY A N 1
ATOM 1758 C CA . GLY A 1 215 ? -12.533 -10.527 -0.646 1.00 95.94 215 GLY A CA 1
ATOM 1759 C C . GLY A 1 215 ? -11.938 -9.152 -0.951 1.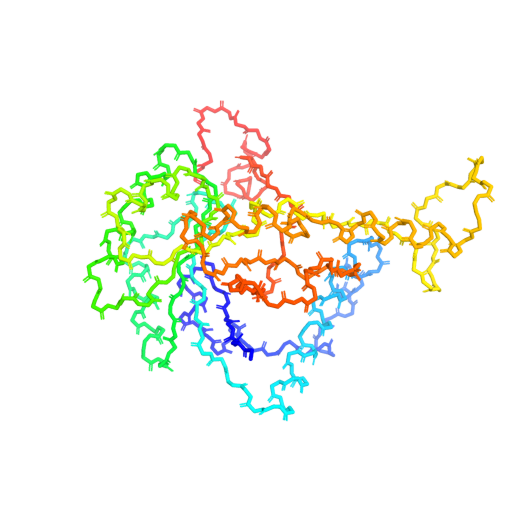00 95.94 215 GLY A C 1
ATOM 1760 O O . GLY A 1 215 ? -12.398 -8.171 -0.378 1.00 95.94 215 GLY A O 1
ATOM 1761 N N . PHE A 1 216 ? -10.945 -9.046 -1.840 1.00 96.94 216 PHE A N 1
ATOM 1762 C CA . PHE A 1 216 ? -10.406 -7.744 -2.234 1.00 96.94 216 PHE A CA 1
ATOM 1763 C C . PHE A 1 216 ? -11.364 -7.021 -3.187 1.00 96.94 216 PHE A C 1
ATOM 1765 O O . PHE A 1 216 ? -11.670 -7.528 -4.268 1.00 96.94 216 PHE A O 1
ATOM 1772 N N . ALA A 1 217 ? -11.781 -5.810 -2.813 1.00 92.88 217 ALA A N 1
ATOM 1773 C CA . ALA A 1 217 ? -12.527 -4.895 -3.684 1.00 92.88 217 ALA A CA 1
ATOM 1774 C C . ALA A 1 217 ? -11.612 -3.892 -4.409 1.00 92.88 217 ALA A C 1
ATOM 1776 O O . ALA A 1 217 ? -11.972 -3.367 -5.462 1.00 92.88 217 ALA A O 1
ATOM 1777 N N . ARG A 1 218 ? -10.405 -3.665 -3.875 1.00 94.06 218 ARG A N 1
ATOM 1778 C CA . ARG A 1 218 ? -9.446 -2.661 -4.348 1.00 94.06 218 ARG A CA 1
ATOM 1779 C C . ARG A 1 218 ? -8.021 -3.218 -4.348 1.00 94.06 218 ARG A C 1
ATOM 1781 O O . ARG A 1 218 ? -7.663 -4.038 -3.497 1.00 94.06 218 ARG A O 1
ATOM 1788 N N . VAL A 1 219 ? -7.203 -2.764 -5.297 1.00 94.12 219 VAL A N 1
ATOM 1789 C CA . VAL A 1 219 ? -5.758 -3.024 -5.353 1.00 94.12 219 VAL A CA 1
ATOM 1790 C C . VAL A 1 219 ? -4.978 -1.724 -5.475 1.00 94.12 219 VAL A C 1
ATOM 1792 O O . VAL A 1 219 ? -5.294 -0.877 -6.309 1.00 94.12 219 VAL A O 1
ATOM 1795 N N . ASP A 1 220 ? -3.920 -1.599 -4.684 1.00 92.00 220 ASP A N 1
ATOM 1796 C CA . ASP A 1 220 ? -2.996 -0.479 -4.769 1.00 92.00 220 ASP A CA 1
ATOM 1797 C C . ASP A 1 220 ? -1.860 -0.771 -5.759 1.00 92.00 220 ASP A C 1
ATOM 1799 O O . ASP A 1 220 ? -1.306 -1.877 -5.819 1.00 92.00 220 ASP A O 1
ATOM 1803 N N . VAL A 1 221 ? -1.476 0.248 -6.528 1.00 88.75 221 VAL A N 1
ATOM 1804 C CA . VAL A 1 221 ? -0.369 0.204 -7.494 1.00 88.75 221 VAL A CA 1
ATOM 1805 C C . VAL A 1 221 ? 0.551 1.413 -7.348 1.00 88.75 221 VAL A C 1
ATOM 1807 O O . VAL A 1 221 ? 0.154 2.469 -6.857 1.00 88.75 221 VAL A O 1
ATOM 1810 N N . ASP A 1 222 ? 1.798 1.269 -7.800 1.00 83.56 222 ASP A N 1
ATOM 1811 C CA . ASP A 1 222 ? 2.726 2.397 -7.903 1.00 83.56 222 ASP A CA 1
ATOM 1812 C C . ASP A 1 222 ? 2.561 3.122 -9.244 1.00 83.56 222 ASP A C 1
ATOM 1814 O O . ASP A 1 222 ? 2.346 2.499 -10.288 1.00 83.56 222 ASP A O 1
ATOM 1818 N N . ILE A 1 223 ? 2.749 4.442 -9.234 1.00 78.81 223 ILE A N 1
ATOM 1819 C CA . ILE A 1 223 ? 2.827 5.251 -10.454 1.00 78.81 223 ILE A CA 1
ATOM 1820 C C . ILE A 1 223 ? 4.236 5.094 -11.036 1.00 78.81 223 ILE A C 1
ATOM 1822 O O . ILE A 1 223 ? 5.208 5.579 -10.461 1.00 78.81 223 ILE A O 1
ATOM 1826 N N . VAL A 1 224 ? 4.354 4.418 -12.182 1.00 79.12 224 VAL A N 1
ATOM 1827 C CA . VAL A 1 224 ? 5.641 4.165 -12.855 1.00 79.12 224 VAL A CA 1
ATOM 1828 C C . VAL A 1 224 ? 5.716 4.850 -14.227 1.00 79.12 224 VAL A C 1
ATOM 1830 O O . VAL A 1 224 ? 4.696 4.916 -14.920 1.00 79.12 224 VAL A O 1
ATOM 1833 N N . PRO A 1 225 ? 6.896 5.343 -14.664 1.00 75.94 225 PRO A N 1
ATOM 1834 C CA . PRO A 1 225 ? 7.049 6.070 -15.931 1.00 75.94 225 PRO A CA 1
ATOM 1835 C C . PRO A 1 225 ? 6.615 5.282 -17.172 1.00 75.94 225 PRO A C 1
ATOM 1837 O O . PRO A 1 225 ? 6.116 5.852 -18.145 1.00 75.94 225 PRO A O 1
ATOM 1840 N N . GLU A 1 226 ? 6.812 3.964 -17.159 1.00 79.69 226 GLU A N 1
ATOM 1841 C CA . GLU A 1 226 ? 6.385 3.073 -18.231 1.00 79.69 226 GLU A CA 1
ATOM 1842 C C . GLU A 1 226 ? 4.858 2.965 -18.327 1.00 79.69 226 GLU A C 1
ATOM 1844 O O . GLU A 1 226 ? 4.356 2.642 -19.402 1.00 79.69 226 GLU A O 1
ATOM 1849 N N . GLY A 1 227 ? 4.114 3.291 -17.269 1.00 84.50 227 GLY A N 1
ATOM 1850 C CA . GLY A 1 227 ? 2.689 3.005 -17.127 1.00 84.50 227 GLY A CA 1
ATOM 1851 C C . GLY A 1 227 ? 2.416 1.541 -16.775 1.00 84.50 227 GLY A C 1
ATOM 1852 O O . GLY A 1 227 ? 3.335 0.739 -16.616 1.00 84.50 227 GLY A O 1
ATOM 1853 N N . LEU A 1 228 ? 1.137 1.182 -16.676 1.00 87.31 228 LEU A N 1
ATOM 1854 C CA . LEU A 1 228 ? 0.689 -0.164 -16.319 1.00 87.31 228 LEU A CA 1
ATOM 1855 C C . LEU A 1 228 ? -0.219 -0.739 -17.396 1.00 87.31 228 LEU A C 1
ATOM 1857 O O . LEU A 1 228 ? -1.008 -0.016 -18.002 1.00 87.31 228 LEU A O 1
ATOM 1861 N N . ASN A 1 229 ? -0.108 -2.046 -17.619 1.00 89.31 229 ASN A N 1
ATOM 1862 C CA . ASN A 1 229 ? -1.087 -2.796 -18.386 1.00 89.31 229 ASN A CA 1
ATOM 1863 C C . ASN A 1 229 ? -2.168 -3.300 -17.422 1.00 89.31 229 ASN A C 1
ATOM 1865 O O . ASN A 1 229 ? -1.934 -4.249 -16.672 1.00 89.31 229 ASN A O 1
ATOM 1869 N N . LEU A 1 230 ? -3.317 -2.632 -17.414 1.00 87.75 230 LEU A N 1
ATOM 1870 C CA . LEU A 1 230 ? -4.504 -3.024 -16.654 1.00 87.75 230 LEU A CA 1
ATOM 1871 C C . LEU A 1 230 ? -5.620 -3.399 -17.640 1.00 87.75 230 LEU A C 1
ATOM 1873 O O . LEU A 1 230 ? -5.583 -2.929 -18.777 1.00 87.75 230 LEU A O 1
ATOM 1877 N N . PRO A 1 231 ? -6.591 -4.241 -17.247 1.00 86.56 231 PRO A N 1
ATOM 1878 C CA . PRO A 1 231 ? -7.719 -4.568 -18.114 1.00 86.56 231 PRO A CA 1
ATOM 1879 C C . PRO A 1 231 ? -8.490 -3.319 -18.555 1.00 86.56 231 PRO A C 1
ATOM 1881 O O . PRO A 1 231 ? -8.729 -2.424 -17.746 1.00 86.56 231 PRO A O 1
ATOM 1884 N N . ASP A 1 232 ? -8.910 -3.291 -19.821 1.00 83.56 232 ASP A N 1
ATOM 1885 C CA . ASP A 1 232 ? -9.679 -2.173 -20.386 1.00 83.56 232 ASP A CA 1
ATOM 1886 C C . ASP A 1 232 ? -11.105 -2.086 -19.816 1.00 83.56 232 ASP A C 1
ATOM 1888 O O . ASP A 1 232 ? -11.690 -1.006 -19.745 1.00 83.56 232 ASP A O 1
ATOM 1892 N N . GLU A 1 233 ? -11.669 -3.228 -19.412 1.00 86.00 233 GLU A N 1
ATOM 1893 C CA . GLU A 1 233 ? -13.040 -3.338 -18.914 1.00 86.00 233 GLU A CA 1
ATOM 1894 C C . GLU A 1 233 ? -13.067 -3.487 -17.383 1.00 86.00 233 GLU A C 1
ATOM 1896 O O . GLU A 1 233 ? -12.306 -4.294 -16.834 1.00 86.00 233 GLU A O 1
ATOM 1901 N N . PRO A 1 234 ? -13.969 -2.778 -16.677 1.00 84.69 234 PRO A N 1
ATOM 1902 C CA . PRO A 1 234 ? -14.141 -2.936 -15.239 1.00 84.69 234 PRO A CA 1
ATOM 1903 C C . PRO A 1 234 ? -14.592 -4.355 -14.879 1.00 84.69 234 PRO A C 1
ATOM 1905 O O . PRO A 1 234 ? -15.578 -4.866 -15.410 1.00 84.69 234 PRO A O 1
ATOM 1908 N N . ASP A 1 235 ? -13.922 -4.973 -13.911 1.00 88.75 235 ASP A N 1
ATOM 1909 C CA . ASP A 1 235 ? -14.250 -6.312 -13.406 1.00 88.75 235 ASP A CA 1
ATOM 1910 C C . ASP A 1 235 ? -14.644 -6.317 -11.919 1.00 88.75 235 ASP A C 1
ATOM 1912 O O . ASP A 1 235 ? -14.710 -7.372 -11.285 1.00 88.75 235 ASP A O 1
ATOM 1916 N N . GLY A 1 236 ? -14.940 -5.137 -11.368 1.00 89.19 236 GLY A N 1
ATOM 1917 C CA . GLY A 1 236 ? -15.312 -4.947 -9.964 1.00 89.19 236 GLY A CA 1
ATOM 1918 C C . GLY A 1 236 ? -14.132 -4.959 -8.991 1.00 89.19 236 GLY A C 1
ATOM 1919 O O . GLY A 1 236 ? -14.365 -4.974 -7.790 1.00 89.19 236 GLY A O 1
ATOM 1920 N N . LEU A 1 237 ? -12.890 -4.976 -9.490 1.00 92.38 237 LEU A N 1
ATOM 1921 C CA . LEU A 1 237 ? -11.690 -4.768 -8.685 1.00 92.38 237 LEU A CA 1
ATOM 1922 C C . LEU A 1 237 ? -11.119 -3.376 -8.988 1.00 92.38 237 LEU A C 1
ATOM 1924 O O . LEU A 1 237 ? -10.514 -3.142 -10.039 1.00 92.38 237 LEU A O 1
ATOM 1928 N N . GLU A 1 238 ? -11.338 -2.437 -8.078 1.00 91.44 238 GLU A N 1
ATOM 1929 C CA . GLU A 1 238 ? -10.887 -1.058 -8.234 1.00 91.44 238 GLU A CA 1
ATOM 1930 C C . GLU A 1 238 ? -9.363 -0.958 -8.138 1.00 91.44 238 GLU A C 1
ATOM 1932 O O . GLU A 1 238 ? -8.699 -1.802 -7.537 1.00 91.44 238 GLU A O 1
ATOM 1937 N N . THR A 1 239 ? -8.786 0.061 -8.771 1.00 88.62 239 THR A N 1
ATOM 1938 C CA . THR A 1 239 ? -7.345 0.324 -8.719 1.00 88.62 239 THR A CA 1
ATOM 1939 C C . THR A 1 239 ? -7.104 1.703 -8.137 1.00 88.62 239 THR A C 1
ATOM 1941 O O . THR A 1 239 ? -7.663 2.689 -8.616 1.00 88.62 239 THR A O 1
ATOM 1944 N N . SER A 1 240 ? -6.250 1.760 -7.127 1.00 87.62 240 SER A N 1
ATOM 1945 C CA . SER A 1 240 ? -5.852 2.973 -6.425 1.00 87.62 240 SER A CA 1
ATOM 1946 C C . SER A 1 240 ? -4.340 3.141 -6.454 1.00 87.62 240 SER A C 1
ATOM 1948 O O . SER A 1 240 ? -3.572 2.205 -6.674 1.00 87.62 240 SER A O 1
ATOM 1950 N N . CYS A 1 241 ? -3.900 4.369 -6.238 1.00 81.12 241 CYS A N 1
ATOM 1951 C CA . CYS A 1 241 ? -2.504 4.703 -6.018 1.00 81.12 241 CYS A CA 1
ATOM 1952 C C . CYS A 1 241 ? -2.445 5.807 -4.968 1.00 81.12 241 CYS A C 1
ATOM 1954 O O . CYS A 1 241 ? -3.323 6.670 -4.931 1.00 81.12 241 CYS A O 1
ATOM 1956 N N . TYR A 1 242 ? -1.402 5.812 -4.146 1.00 72.31 242 TYR A N 1
ATOM 1957 C CA . TYR A 1 242 ? -1.184 6.871 -3.167 1.00 72.31 242 TYR A CA 1
ATOM 1958 C C . TYR A 1 242 ? 0.241 7.427 -3.249 1.00 72.31 242 TYR A C 1
ATOM 1960 O O . TYR A 1 242 ? 1.207 6.730 -3.564 1.00 72.31 242 TYR A O 1
ATOM 1968 N N . TYR A 1 243 ? 0.331 8.728 -2.990 1.0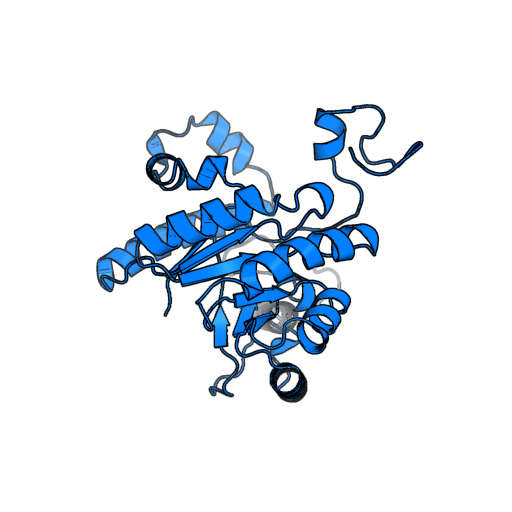0 66.44 243 TYR A N 1
ATOM 1969 C CA . TYR A 1 243 ? 1.494 9.611 -3.119 1.00 66.44 243 TYR A CA 1
ATOM 1970 C C . TYR A 1 243 ? 1.906 10.114 -1.712 1.00 66.44 243 TYR A C 1
ATOM 1972 O O . TYR A 1 243 ? 1.042 10.106 -0.830 1.00 66.44 243 TYR A O 1
ATOM 1980 N N . PRO A 1 244 ? 3.158 10.550 -1.419 1.00 56.59 244 PRO A N 1
ATOM 1981 C CA . PRO A 1 244 ? 4.366 10.693 -2.261 1.00 56.59 244 PRO A CA 1
ATOM 1982 C C . PRO A 1 244 ? 5.285 9.474 -2.340 1.00 56.59 244 PRO A C 1
ATOM 1984 O O . PRO A 1 244 ? 6.309 9.502 -3.020 1.00 56.59 244 PRO A O 1
ATOM 1987 N N . TRP A 1 245 ? 4.987 8.422 -1.588 1.00 64.81 245 TRP A N 1
ATOM 1988 C CA . TRP A 1 245 ? 5.942 7.344 -1.374 1.00 64.81 245 TRP A CA 1
ATOM 1989 C C . TRP A 1 245 ? 5.799 6.276 -2.452 1.00 64.81 245 TRP A C 1
ATOM 1991 O O . TRP A 1 245 ? 4.718 5.714 -2.600 1.00 64.81 245 TRP A O 1
ATOM 2001 N N . GLY A 1 246 ? 6.888 5.978 -3.162 1.00 65.50 246 GLY A N 1
ATOM 2002 C CA . GLY A 1 246 ? 7.000 4.834 -4.067 1.00 65.50 246 GLY A CA 1
ATOM 2003 C C . GLY A 1 246 ? 7.847 3.719 -3.452 1.00 65.50 246 GLY A C 1
ATOM 2004 O O . GLY A 1 246 ? 8.793 3.982 -2.704 1.00 65.50 246 GLY A O 1
ATOM 2005 N N . TYR A 1 247 ? 7.523 2.463 -3.756 1.00 71.31 247 TYR A N 1
ATOM 2006 C CA . TYR A 1 247 ? 8.334 1.330 -3.305 1.00 71.31 247 TYR A CA 1
ATOM 2007 C C . TYR A 1 247 ? 9.570 1.142 -4.197 1.00 71.31 247 TYR A C 1
ATOM 2009 O O . TYR A 1 247 ? 9.446 0.784 -5.360 1.00 71.31 247 TYR A O 1
ATOM 2017 N N . MET A 1 248 ? 10.781 1.325 -3.667 1.00 64.31 248 MET A N 1
ATOM 2018 C CA . MET A 1 248 ? 12.010 1.046 -4.434 1.00 64.31 248 MET A CA 1
ATOM 2019 C C . MET A 1 248 ? 12.522 -0.379 -4.206 1.00 64.31 248 MET A C 1
ATOM 2021 O O . MET A 1 24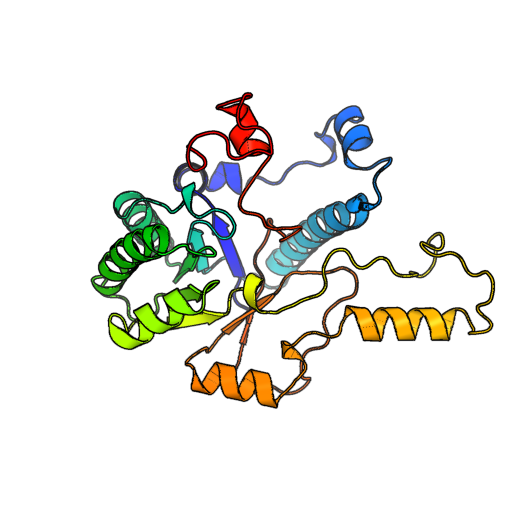8 ? 12.774 -1.130 -5.147 1.00 64.31 248 MET A O 1
ATOM 2025 N N . ALA A 1 249 ? 12.694 -0.750 -2.940 1.00 64.06 249 ALA A N 1
ATOM 2026 C CA . ALA A 1 249 ? 13.161 -2.058 -2.511 1.00 64.06 249 ALA A CA 1
ATOM 2027 C C . ALA A 1 249 ? 12.753 -2.293 -1.053 1.00 64.06 249 ALA A C 1
ATOM 2029 O O . ALA A 1 249 ? 12.543 -1.346 -0.296 1.00 64.06 249 ALA A O 1
ATOM 2030 N N . GLY A 1 250 ? 12.672 -3.558 -0.650 1.00 70.38 250 GLY A N 1
ATOM 2031 C CA . GLY A 1 250 ? 12.389 -3.954 0.724 1.00 70.38 250 GLY A CA 1
ATOM 2032 C C . GLY A 1 250 ? 13.343 -5.047 1.175 1.00 70.38 250 GLY A C 1
ATOM 2033 O O . GLY A 1 250 ? 13.715 -5.931 0.405 1.00 70.38 250 GLY A O 1
ATOM 2034 N N . GLY A 1 251 ? 13.738 -4.979 2.438 1.00 71.69 251 GLY A N 1
ATOM 2035 C CA . GLY A 1 251 ? 14.595 -5.954 3.090 1.00 71.69 251 GLY A CA 1
ATOM 2036 C C . GLY A 1 251 ? 14.437 -5.843 4.599 1.00 71.69 251 GLY A C 1
ATOM 2037 O O . GLY A 1 251 ? 13.911 -4.854 5.100 1.00 71.69 251 GLY A O 1
ATOM 2038 N N . ARG A 1 252 ? 14.897 -6.860 5.330 1.00 70.44 252 ARG A N 1
ATOM 2039 C CA . ARG A 1 252 ? 14.844 -6.863 6.803 1.00 70.44 252 ARG A CA 1
ATOM 2040 C C . ARG A 1 252 ? 15.983 -6.078 7.463 1.00 70.44 252 ARG A C 1
ATOM 2042 O O . ARG A 1 252 ? 15.975 -5.900 8.671 1.00 70.44 252 ARG A O 1
ATOM 2049 N N . ASN A 1 253 ? 16.927 -5.584 6.661 1.00 69.75 253 ASN A N 1
ATOM 2050 C CA . ASN A 1 253 ? 18.027 -4.733 7.100 1.00 69.75 253 ASN A CA 1
ATOM 2051 C C . ASN A 1 253 ? 17.917 -3.406 6.349 1.00 69.75 253 ASN A C 1
ATOM 2053 O O . ASN A 1 253 ? 17.823 -3.411 5.119 1.00 69.75 253 ASN A O 1
ATOM 2057 N N . CYS A 1 254 ? 17.956 -2.281 7.061 1.00 69.50 254 CYS A N 1
ATOM 2058 C CA . CYS A 1 254 ? 17.927 -0.960 6.444 1.00 69.50 254 CYS A CA 1
ATOM 2059 C C . CYS A 1 254 ? 19.068 -0.081 6.963 1.00 69.50 254 CYS A C 1
ATOM 2061 O O . CYS A 1 254 ? 19.492 -0.192 8.112 1.00 69.50 254 CYS A O 1
ATOM 2063 N N . LEU A 1 255 ? 19.551 0.818 6.104 1.00 67.94 255 LEU A N 1
ATOM 2064 C CA . LEU A 1 255 ? 20.546 1.832 6.467 1.00 67.94 255 LEU A CA 1
ATOM 2065 C C . LEU A 1 255 ? 20.039 2.728 7.609 1.00 67.94 255 LEU A C 1
ATOM 2067 O O . LEU A 1 255 ? 20.811 3.135 8.470 1.00 67.94 255 LEU A O 1
ATOM 2071 N N . THR A 1 256 ? 18.730 2.996 7.642 1.00 68.25 256 THR A N 1
ATOM 2072 C CA . THR A 1 256 ? 18.085 3.838 8.658 1.00 68.25 256 THR A CA 1
ATOM 2073 C C . THR A 1 256 ? 18.276 3.294 10.072 1.00 68.25 256 THR A C 1
ATOM 2075 O O . THR A 1 256 ? 18.481 4.080 10.991 1.00 68.25 256 THR A O 1
ATOM 2078 N N . ALA A 1 257 ? 18.294 1.969 10.249 1.00 67.00 257 ALA A N 1
ATOM 2079 C CA . ALA A 1 257 ? 18.620 1.348 11.532 1.00 67.00 257 ALA A CA 1
ATOM 2080 C C . ALA A 1 257 ? 20.026 1.751 12.017 1.00 67.00 257 ALA A C 1
ATOM 2082 O O . ALA A 1 257 ? 20.227 2.034 13.197 1.00 67.00 257 ALA A O 1
ATOM 2083 N N . GLY A 1 258 ? 20.975 1.870 11.082 1.00 65.75 258 GLY A N 1
ATOM 2084 C CA . GLY A 1 258 ? 22.350 2.310 11.328 1.00 65.75 258 GLY A CA 1
ATOM 2085 C C . GLY A 1 258 ? 22.481 3.754 11.827 1.00 65.75 258 GLY A C 1
ATOM 2086 O O . GLY A 1 258 ? 23.497 4.100 12.423 1.00 65.75 258 GLY A O 1
ATOM 2087 N N . VAL A 1 259 ? 21.461 4.601 11.635 1.00 70.38 259 VAL A N 1
ATOM 2088 C CA . VAL A 1 259 ? 21.458 5.983 12.155 1.00 70.38 259 VAL A CA 1
ATOM 2089 C C . VAL A 1 259 ? 21.355 5.996 13.680 1.00 70.38 259 VAL A C 1
ATOM 2091 O O . VAL A 1 259 ? 21.989 6.827 14.330 1.00 70.38 259 VAL A O 1
ATOM 2094 N N . LEU A 1 260 ? 20.559 5.088 14.250 1.00 67.75 260 LEU A N 1
ATOM 2095 C CA . LEU A 1 260 ? 20.388 4.957 15.698 1.00 67.75 260 LEU A CA 1
ATOM 2096 C C . LEU A 1 260 ? 21.442 4.032 16.313 1.00 67.75 260 LEU A C 1
ATOM 2098 O O . LEU A 1 260 ? 21.889 4.286 17.431 1.00 67.75 260 LEU A O 1
ATOM 2102 N N . ASP A 1 261 ? 21.864 2.998 15.580 1.00 70.50 261 ASP A N 1
ATOM 2103 C CA . ASP A 1 261 ? 22.919 2.078 16.003 1.00 70.50 261 ASP A CA 1
ATOM 2104 C C . ASP A 1 261 ? 23.884 1.748 14.845 1.00 70.50 261 ASP A C 1
ATOM 2106 O O . ASP A 1 261 ? 23.650 0.801 14.087 1.00 70.50 261 ASP A O 1
ATOM 2110 N N . PRO A 1 262 ? 25.007 2.484 14.716 1.00 76.56 262 PRO A N 1
ATOM 2111 C CA . PRO A 1 262 ? 25.979 2.283 13.639 1.00 76.56 262 PRO A CA 1
ATOM 2112 C C . PRO A 1 262 ? 26.595 0.880 13.584 1.00 76.56 262 PRO A C 1
ATOM 2114 O O . PRO A 1 262 ? 27.092 0.472 12.539 1.00 76.56 262 PRO A O 1
ATOM 2117 N N . GLN A 1 263 ? 26.578 0.113 14.682 1.00 70.31 263 GLN A N 1
ATOM 2118 C CA . GLN A 1 263 ? 27.097 -1.262 14.677 1.00 70.31 263 GLN A CA 1
ATOM 2119 C C . GLN A 1 263 ? 26.165 -2.236 13.942 1.00 70.31 263 GLN A C 1
ATOM 2121 O O . GLN A 1 263 ? 26.584 -3.339 13.591 1.00 70.31 263 GLN A O 1
ATOM 2126 N N . ARG A 1 264 ? 24.916 -1.822 13.701 1.00 67.12 264 ARG A N 1
ATOM 2127 C CA . ARG A 1 264 ? 23.854 -2.602 13.053 1.00 67.12 264 ARG A CA 1
ATOM 2128 C C . ARG A 1 264 ? 23.590 -2.172 11.610 1.00 67.12 264 ARG A C 1
ATOM 2130 O O . ARG A 1 264 ? 22.628 -2.623 10.989 1.00 67.12 264 ARG A O 1
ATOM 2137 N N . GLU A 1 265 ? 24.438 -1.311 11.050 1.00 70.19 265 GLU A N 1
ATOM 2138 C CA . GLU A 1 265 ? 24.326 -0.848 9.668 1.00 70.19 265 GLU A CA 1
ATOM 2139 C C . GLU A 1 265 ? 24.446 -2.037 8.693 1.00 70.19 265 GLU A C 1
ATOM 2141 O O . GLU A 1 265 ? 25.480 -2.695 8.613 1.00 70.19 265 GLU A O 1
ATOM 2146 N N . PHE A 1 266 ? 23.363 -2.343 7.969 1.00 64.12 266 PHE A N 1
ATOM 2147 C CA . PHE A 1 266 ? 23.236 -3.458 7.009 1.00 64.12 266 PHE A CA 1
ATOM 2148 C C . PHE A 1 266 ? 23.397 -4.889 7.554 1.00 64.12 266 PHE A C 1
ATOM 2150 O O . PHE A 1 266 ? 23.191 -5.844 6.794 1.00 64.12 266 PHE A O 1
ATOM 2157 N N . VAL A 1 267 ? 23.706 -5.075 8.840 1.00 60.53 267 VAL A N 1
ATOM 2158 C CA . VAL A 1 267 ? 24.015 -6.391 9.413 1.00 60.53 267 VAL A CA 1
ATOM 2159 C C . VAL A 1 267 ? 23.239 -6.621 10.708 1.00 60.53 267 VAL A C 1
ATOM 2161 O O . VAL A 1 267 ? 23.340 -5.853 11.660 1.00 60.53 267 VAL A O 1
ATOM 2164 N N . VAL A 1 268 ? 22.499 -7.732 10.758 1.00 60.00 268 VAL A N 1
ATOM 2165 C CA . VAL A 1 268 ? 21.938 -8.272 12.005 1.00 60.00 268 VAL A CA 1
ATOM 2166 C C . VAL A 1 268 ? 23.096 -8.852 12.815 1.00 60.00 268 VAL A C 1
ATOM 2168 O O . VAL A 1 268 ? 23.731 -9.804 12.364 1.00 60.00 268 VAL A O 1
ATOM 2171 N N . VAL A 1 269 ? 23.395 -8.273 13.978 1.00 69.38 269 VAL A N 1
ATOM 2172 C CA . VAL A 1 269 ? 24.495 -8.728 14.851 1.00 69.38 269 VAL A CA 1
ATOM 2173 C C . VAL A 1 269 ? 23.995 -9.715 15.901 1.00 69.38 269 VAL A C 1
ATOM 2175 O O . VAL A 1 269 ? 24.205 -10.916 15.765 1.00 69.38 269 VAL A O 1
ATOM 2178 N N . ASP A 1 270 ? 23.325 -9.225 16.939 1.00 64.44 270 ASP A N 1
ATOM 2179 C CA . ASP A 1 270 ? 22.917 -10.002 18.114 1.00 64.44 270 ASP A CA 1
ATOM 2180 C C . ASP A 1 270 ? 21.402 -9.948 18.391 1.00 64.44 270 ASP A C 1
ATOM 2182 O O . ASP A 1 270 ? 20.925 -10.585 19.328 1.00 64.44 270 ASP A O 1
ATOM 2186 N N . GLY A 1 271 ? 20.629 -9.241 17.557 1.00 63.25 271 GLY A N 1
ATOM 2187 C CA . GLY A 1 271 ? 19.168 -9.153 17.644 1.00 63.25 271 GLY A CA 1
ATOM 2188 C C . GLY A 1 271 ? 18.535 -8.396 16.464 1.00 63.25 271 GLY A C 1
ATOM 2189 O O . GLY A 1 271 ? 19.273 -7.862 15.631 1.00 63.25 271 GLY A O 1
ATOM 2190 N N . PRO A 1 272 ? 17.189 -8.357 16.367 1.00 60.91 272 PRO A N 1
ATOM 2191 C CA . PRO A 1 272 ? 16.475 -7.605 15.329 1.00 60.91 272 PRO A CA 1
ATOM 2192 C C . PRO A 1 272 ? 16.768 -6.093 15.399 1.00 60.91 272 PRO A C 1
ATOM 2194 O O . PRO A 1 272 ? 17.341 -5.610 16.380 1.00 60.91 272 PRO A O 1
ATOM 2197 N N . CYS A 1 273 ? 16.392 -5.351 14.348 1.00 62.03 273 CYS A N 1
ATOM 2198 C CA . CYS A 1 273 ? 16.469 -3.885 14.327 1.00 62.03 273 CYS A CA 1
ATOM 2199 C C . CYS A 1 273 ? 15.772 -3.303 15.576 1.00 62.03 273 CYS A C 1
ATOM 2201 O O . CYS A 1 273 ? 14.687 -3.792 15.907 1.00 62.03 273 CYS A O 1
ATOM 2203 N N . PRO A 1 274 ? 16.388 -2.332 16.284 1.00 54.34 274 PRO A N 1
ATOM 2204 C CA . PRO A 1 274 ? 15.730 -1.645 17.393 1.00 54.34 274 PRO A CA 1
ATOM 2205 C C . PRO A 1 274 ? 14.484 -0.877 16.938 1.00 54.34 274 PRO A C 1
ATOM 2207 O O . PRO A 1 274 ? 14.433 -0.469 15.751 1.00 54.34 274 PRO A O 1
#

Radius of gyration: 20.49 Å; chains: 1; bounding box: 46×44×56 Å

Secondary structure (DSSP, 8-state):
--EEEEESSHHHHTTHHHHTPPP-GGGS-HHHHHHHHSS-TTHHHHHHHHHHHHHHHHHHHHH-PPEEEEEEE-SS-GGG---HHHHHHHHHHHHHTT-EEEEEPPP--HHHHHHHHHHHHHHHTSS-TT-EEEE--HHHHHHHHHH-TTSEEEE-GGGS----S-----TTS--SS--TT--S-HHHHHHHHHHHHH--GGG-HHHHHHHHHTT-SEEE----TT-----SS--S-EEE--SS-------S--HHHHHH-GGGSS---SSS--

Foldseek 3Di:
DAAEAEDAFLVLVVVVCVNPDDDDPVPPPVVNVCVQAPDDLCNVLVVVLVVVVVCVVVVCVVPVHDHAEYEYHHAFDLVSGDALVRLVVSCVSCVVVNHHYEYEDYEDDPVSLVRVLSNLVSVLPDPDLRYEYADLYPVNLVSCVVPPVSYAYEDEANPFQAAASQQADDPPDDHPDDCVPPPDDPVVRRVVSLVVRQDIPQLDPVSVVVCVVSRHQEYEHEDHPSHHNHDPDDPRYHYDYYDDDDDDDHDQADCVLCVVPVVRRRHDDPDGRD

Sequence (274 aa):
MELAIYFANLKQLLDLDEALRPLDPDSIPSFISTLVFNNDTSSREYYANLVAIQWFEEHTSRTGDALSRLYFGQEFCEHLIPSPDDLTQAYYYCRQLGWDFTYVSSFCTDEALARQEQNLAVLADMDDDDIEVVVNDWGLLRLMQRQFPQLNPVLGRLLSKQKRLGRYTSVNSLWPINRNGLETPEEDLRQNQLAALRDTSLANPDYRRELRELGFARVDVDIVPEGLNLPDEPDGLETSCYYPWGYMAGGRNCLTAGVLDPQREFVVVDGPCP